Protein AF-A0A968US88-F1 (afdb_monomer_lite)

Secondary structure (DSSP, 8-state):
---------------------------PPPP----BTTEEEE-GGGGGS--SSPPEEEEHHHHHHHHHTTT--GGGTEEEP-GGGSTTTTTSTTTSTT---EEEEET-SS---HHHHHHHHHHHHHHHHHHHHHTT------SHHHHS-SSPPPB--------HHHHHHHHHHTTT-GGGT--EEETTTTEEE--TT----GGGTS-SS-BTTB--HHHHHIIIIIHHHHHHHHH---

Sequence (238 aa):
MGSGVLSAALIACLWIVASGISAQDAQKPAEVSDARPDVLMINTLKTFGDLDKPEVAFLHDRHTDALEKKGKDCSACHLKEDTSKLPGMDTLGDAVKGIDKLSPKFKRLKDTARKEVMDVYHTFCIECHTDMSSNGDKSGPVTCGGCHQKEPAKSSRQAMGLDKSLHFRHIKANDKKCEKCHHEFNEKEKKLVYVKEKEGDCRFCHKKETEENRISMRLASHIACVDCHRQISQKEPG

Structure (mmCIF, N/CA/C/O backbone):
data_AF-A0A968US88-F1
#
_entry.id   AF-A0A968US88-F1
#
loop_
_atom_site.group_PDB
_atom_site.id
_atom_site.type_symbol
_atom_site.label_atom_id
_atom_site.label_alt_id
_atom_site.label_comp_id
_atom_site.label_asym_id
_atom_site.label_entity_id
_atom_site.label_seq_id
_atom_site.pdbx_PDB_ins_code
_atom_site.Cartn_x
_atom_site.Cartn_y
_atom_site.Cartn_z
_atom_site.occupancy
_atom_site.B_iso_or_equiv
_atom_site.auth_seq_id
_atom_site.auth_comp_id
_atom_site.auth_asym_id
_atom_site.auth_atom_id
_atom_site.pdbx_PDB_model_num
ATOM 1 N N . MET A 1 1 ? -89.063 -48.468 -33.562 1.00 37.84 1 MET A N 1
ATOM 2 C CA . MET A 1 1 ? -88.586 -49.711 -34.209 1.00 37.84 1 MET A CA 1
ATOM 3 C C . MET A 1 1 ? -87.237 -49.411 -34.849 1.00 37.84 1 MET A C 1
ATOM 5 O O . MET A 1 1 ? -87.163 -48.405 -35.536 1.00 37.84 1 MET A O 1
ATOM 9 N N . GLY A 1 2 ? -86.224 -50.251 -34.598 1.00 34.28 2 GLY A N 1
ATOM 10 C CA . GLY A 1 2 ? -84.863 -50.196 -35.175 1.00 34.28 2 GLY A CA 1
ATOM 11 C C . GLY A 1 2 ? -83.921 -49.226 -34.448 1.00 34.28 2 GLY A C 1
ATOM 12 O O . GLY A 1 2 ? -84.180 -48.033 -34.481 1.00 34.28 2 GLY A O 1
ATOM 13 N N . SER A 1 3 ? -82.945 -49.653 -33.631 1.00 36.41 3 SER A N 1
ATOM 14 C CA . SER A 1 3 ? -81.682 -50.362 -33.974 1.00 36.41 3 SER A CA 1
ATOM 15 C C . SER A 1 3 ? -80.756 -49.477 -34.824 1.00 36.41 3 SER A C 1
ATOM 17 O O . SER A 1 3 ? -81.214 -48.911 -35.800 1.00 36.41 3 SER A O 1
ATOM 19 N N . GLY A 1 4 ? -79.458 -49.310 -34.580 1.00 33.09 4 GLY A N 1
ATOM 20 C CA . GLY A 1 4 ? -78.520 -49.964 -33.681 1.00 33.09 4 GLY A CA 1
ATOM 21 C C . GLY A 1 4 ? -77.128 -49.326 -33.838 1.00 33.09 4 GLY A C 1
ATOM 22 O O . GLY A 1 4 ? -76.920 -48.418 -34.639 1.00 33.09 4 GLY A O 1
ATOM 23 N N . VAL A 1 5 ? -76.207 -49.809 -33.013 1.00 44.59 5 VAL A N 1
ATOM 24 C CA . VAL A 1 5 ? -74.806 -49.403 -32.828 1.00 44.59 5 VAL A CA 1
ATOM 25 C C . VAL A 1 5 ? -73.940 -49.669 -34.069 1.00 44.59 5 VAL A C 1
ATOM 27 O O . VAL A 1 5 ? -74.112 -50.715 -34.684 1.00 44.59 5 VAL A O 1
ATOM 30 N N . LEU A 1 6 ? -72.941 -48.814 -34.347 1.00 36.28 6 LEU A N 1
ATOM 31 C CA . LEU A 1 6 ? -71.607 -49.241 -34.814 1.00 36.28 6 LEU A CA 1
ATOM 32 C C . LEU A 1 6 ? -70.566 -48.109 -34.724 1.00 36.28 6 LEU A C 1
ATOM 34 O O . LEU A 1 6 ? -70.720 -47.032 -35.291 1.00 36.28 6 LEU A O 1
ATOM 38 N N . SER A 1 7 ? -69.505 -48.399 -33.971 1.00 40.81 7 SER A N 1
ATOM 39 C CA . SER A 1 7 ? -68.297 -47.601 -33.759 1.00 40.81 7 SER A CA 1
ATOM 40 C C . SER A 1 7 ? -67.423 -47.492 -35.011 1.00 40.81 7 SER A C 1
ATOM 42 O O . SER A 1 7 ? -67.233 -48.489 -35.700 1.00 40.81 7 SER A O 1
ATOM 44 N N . ALA A 1 8 ? -66.755 -46.350 -35.195 1.00 40.06 8 ALA A N 1
ATOM 45 C CA . ALA A 1 8 ? -65.396 -46.288 -35.743 1.00 40.06 8 ALA A CA 1
ATOM 46 C C . ALA A 1 8 ? -64.749 -44.938 -35.393 1.00 40.06 8 ALA A C 1
ATOM 48 O O . ALA A 1 8 ? -65.209 -43.877 -35.808 1.00 40.06 8 ALA A O 1
ATOM 49 N N . ALA A 1 9 ? -63.682 -44.992 -34.600 1.00 44.22 9 ALA A N 1
ATOM 50 C CA . ALA A 1 9 ? -62.778 -43.880 -34.344 1.00 44.22 9 ALA A CA 1
ATOM 51 C C . ALA A 1 9 ? -61.814 -43.702 -35.528 1.00 44.22 9 ALA A C 1
ATOM 53 O O . ALA A 1 9 ? -61.352 -44.711 -36.050 1.00 44.22 9 ALA A O 1
ATOM 54 N N . LEU A 1 10 ? -61.461 -42.458 -35.886 1.00 36.62 10 LEU A N 1
ATOM 55 C CA . LEU A 1 10 ? -60.132 -42.081 -36.406 1.00 36.62 10 LEU A CA 1
ATOM 56 C C . LEU A 1 10 ? -59.982 -40.550 -36.548 1.00 36.62 10 LEU A C 1
ATOM 58 O O . LEU A 1 10 ? -60.411 -39.920 -37.506 1.00 36.62 10 LEU A O 1
ATOM 62 N N . ILE A 1 11 ? -59.401 -39.996 -35.485 1.00 46.22 11 ILE A N 1
ATOM 63 C CA . ILE A 1 11 ? -58.468 -38.865 -35.336 1.00 46.22 11 ILE A CA 1
ATOM 64 C C . ILE A 1 11 ? -58.040 -38.133 -36.628 1.00 46.22 11 ILE A C 1
ATOM 66 O O . ILE A 1 11 ? -57.406 -38.731 -37.492 1.00 46.22 11 ILE A O 1
ATOM 70 N N . ALA A 1 12 ? -58.210 -36.801 -36.656 1.00 39.94 12 ALA A N 1
ATOM 71 C CA . ALA A 1 12 ? -57.381 -35.891 -37.458 1.00 39.94 12 ALA A CA 1
ATOM 72 C C . ALA A 1 12 ? -57.267 -34.480 -36.827 1.00 39.94 12 ALA A C 1
ATOM 74 O O . ALA A 1 12 ? -58.169 -33.654 -36.915 1.00 39.94 12 ALA A O 1
ATOM 75 N N . CYS A 1 13 ? -56.119 -34.262 -36.176 1.00 37.41 13 CYS A N 1
ATOM 76 C CA . CYS A 1 13 ? -55.315 -33.035 -36.054 1.00 37.41 13 CYS A CA 1
ATOM 77 C C . CYS A 1 13 ? -55.985 -31.674 -35.755 1.00 37.41 13 CYS A C 1
ATOM 79 O O . CYS A 1 13 ? -56.258 -30.882 -36.653 1.00 37.41 13 CYS A O 1
ATOM 81 N N . LEU A 1 14 ? -56.040 -31.325 -34.462 1.00 37.72 14 LEU A N 1
ATOM 82 C CA . LEU A 1 14 ? -56.063 -29.935 -33.993 1.00 37.72 14 LEU A CA 1
ATOM 83 C C . LEU A 1 14 ? -54.687 -29.276 -34.184 1.00 37.72 14 LEU A C 1
ATOM 85 O O . LEU A 1 14 ? -53.704 -29.714 -33.589 1.00 37.72 14 LEU A O 1
ATOM 89 N N . TRP A 1 15 ? -54.637 -28.178 -34.937 1.00 39.28 15 TRP A N 1
ATOM 90 C CA . TRP A 1 15 ? -53.557 -27.191 -34.871 1.00 39.28 15 TRP A CA 1
ATOM 91 C C . TRP A 1 15 ? -54.056 -25.988 -34.069 1.00 39.28 15 TRP A C 1
ATOM 93 O O . TRP A 1 15 ? -54.702 -25.094 -34.611 1.00 39.28 15 TRP A O 1
ATOM 103 N N . ILE A 1 16 ? -53.784 -25.975 -32.762 1.00 48.50 16 ILE A N 1
ATOM 104 C CA . ILE A 1 16 ? -53.937 -24.774 -31.934 1.00 48.50 16 ILE A CA 1
ATOM 105 C C . ILE A 1 16 ? -52.575 -24.090 -31.887 1.00 48.50 16 ILE A C 1
ATOM 107 O O . ILE A 1 16 ? -51.622 -24.609 -31.307 1.00 48.50 16 ILE A O 1
ATOM 111 N N . VAL A 1 17 ? -52.490 -22.920 -32.513 1.00 48.41 17 VAL A N 1
ATOM 112 C CA . VAL A 1 17 ? -51.336 -22.026 -32.416 1.00 48.41 17 VAL A CA 1
ATOM 113 C C . VAL A 1 17 ? -51.386 -21.370 -31.036 1.00 48.41 17 VAL A C 1
ATOM 115 O O . VAL A 1 17 ? -52.120 -20.410 -30.817 1.00 48.41 17 VAL A O 1
ATOM 118 N N . ALA A 1 18 ? -50.649 -21.928 -30.077 1.00 42.53 18 ALA A N 1
ATOM 119 C CA . ALA A 1 18 ? -50.439 -21.302 -28.780 1.00 42.53 18 ALA A CA 1
ATOM 120 C C . ALA A 1 18 ? -49.336 -20.243 -28.916 1.00 42.53 18 ALA A C 1
ATOM 122 O O . ALA A 1 18 ? -48.146 -20.555 -28.912 1.00 42.53 18 ALA A O 1
ATOM 123 N N . SER A 1 19 ? -49.737 -18.981 -29.060 1.00 45.03 19 SER A N 1
ATOM 124 C CA . SER A 1 19 ? -48.840 -17.835 -28.927 1.00 45.03 19 SER A CA 1
ATOM 125 C C . SER A 1 19 ? -48.339 -17.771 -27.483 1.00 45.03 19 SER A C 1
ATOM 127 O O . SER A 1 19 ? -49.068 -17.362 -26.580 1.00 45.03 19 SER A O 1
ATOM 129 N N . GLY A 1 20 ? -47.104 -18.215 -27.254 1.00 39.00 20 GLY A N 1
ATOM 130 C CA . GLY A 1 20 ? -46.433 -18.088 -25.966 1.00 39.00 20 GLY A CA 1
ATOM 131 C C . GLY A 1 20 ? -46.153 -16.620 -25.656 1.00 39.00 20 GLY A C 1
ATOM 132 O O . GLY A 1 20 ? -45.218 -16.035 -26.198 1.00 39.00 20 GLY A O 1
ATOM 133 N N . ILE A 1 21 ? -46.948 -16.025 -24.768 1.00 48.62 21 ILE A N 1
ATOM 134 C CA . ILE A 1 21 ? -46.531 -14.835 -24.026 1.00 48.62 21 ILE A CA 1
ATOM 135 C C . ILE A 1 21 ? -45.513 -15.339 -23.006 1.00 48.62 21 ILE A C 1
ATOM 137 O O . ILE A 1 21 ? -45.872 -15.799 -21.923 1.00 48.62 21 ILE A O 1
ATOM 141 N N . SER A 1 22 ? -44.236 -15.324 -23.382 1.00 44.62 22 SER A N 1
ATOM 142 C CA . SER A 1 22 ? -43.156 -15.501 -22.420 1.00 44.62 22 SER A CA 1
ATOM 143 C C . SER A 1 22 ? -43.225 -14.337 -21.440 1.00 44.62 22 SER A C 1
ATOM 145 O O . SER A 1 22 ? -42.954 -13.193 -21.808 1.00 44.62 22 SER A O 1
ATOM 147 N N . ALA A 1 23 ? -43.613 -14.631 -20.200 1.00 46.03 23 ALA A N 1
ATOM 148 C CA . ALA A 1 23 ? -43.364 -13.748 -19.078 1.00 46.03 23 ALA A CA 1
ATOM 149 C C . ALA A 1 23 ? -41.858 -13.466 -19.067 1.00 46.03 23 ALA A C 1
ATOM 151 O O . ALA A 1 23 ? -41.047 -14.371 -18.873 1.00 46.03 23 ALA A O 1
ATOM 152 N N . GLN A 1 24 ? -41.479 -12.227 -19.374 1.00 50.09 24 GLN A N 1
ATOM 153 C CA . GLN A 1 24 ? -40.122 -11.772 -19.135 1.00 50.09 24 GLN A CA 1
ATOM 154 C C . GLN A 1 24 ? -39.937 -11.821 -17.624 1.00 50.09 24 GLN A C 1
ATOM 156 O O . GLN A 1 24 ? -40.542 -11.024 -16.906 1.00 50.09 24 GLN A O 1
ATOM 161 N N .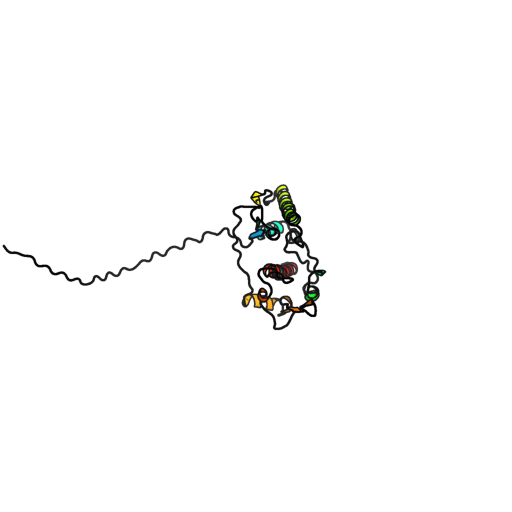 ASP A 1 25 ? -39.148 -12.788 -17.153 1.00 45.28 25 ASP A N 1
ATOM 162 C CA . ASP A 1 25 ? -38.584 -12.766 -15.813 1.00 45.28 25 ASP A CA 1
ATOM 163 C C . ASP A 1 25 ? -37.933 -11.397 -15.631 1.00 45.28 25 ASP A C 1
ATOM 165 O O . ASP A 1 25 ? -36.876 -11.098 -16.193 1.00 45.28 25 ASP A O 1
ATOM 169 N N . ALA A 1 26 ? -38.617 -10.527 -14.891 1.00 46.38 26 ALA A N 1
ATOM 170 C CA . ALA A 1 26 ? -38.047 -9.288 -14.422 1.00 46.38 26 ALA A CA 1
ATOM 171 C C . ALA A 1 26 ? -36.828 -9.687 -13.593 1.00 46.38 26 ALA A C 1
ATOM 173 O O . ALA A 1 26 ? -36.969 -10.228 -12.494 1.00 46.38 26 ALA A O 1
ATOM 174 N N . GLN A 1 27 ? -35.630 -9.478 -14.146 1.00 46.72 27 GLN A N 1
ATOM 175 C CA . GLN A 1 27 ? -34.389 -9.614 -13.402 1.00 46.72 27 GLN A CA 1
ATOM 176 C C . GLN A 1 27 ? -34.540 -8.798 -12.123 1.00 46.72 27 GLN A C 1
ATOM 178 O O . GLN A 1 27 ? -34.603 -7.567 -12.150 1.00 46.72 27 GLN A O 1
ATOM 183 N N . LYS A 1 28 ? -34.651 -9.516 -11.002 1.00 41.22 28 LYS A N 1
ATOM 184 C CA . LYS A 1 28 ? -34.616 -8.954 -9.659 1.00 41.22 28 LYS A CA 1
ATOM 185 C C . LYS A 1 28 ? -33.419 -7.992 -9.615 1.00 41.22 28 LYS A C 1
ATOM 187 O O . LYS A 1 28 ? -32.332 -8.412 -10.026 1.00 41.22 28 LYS A O 1
ATOM 192 N N . PRO A 1 29 ? -33.587 -6.731 -9.175 1.00 45.94 29 PRO A N 1
ATOM 193 C CA . PRO A 1 29 ? -32.463 -5.818 -9.026 1.00 45.94 29 PRO A CA 1
ATOM 194 C C . PRO A 1 29 ? -31.369 -6.528 -8.235 1.00 45.94 29 PRO A C 1
ATOM 196 O O . PRO A 1 29 ? -31.663 -7.120 -7.191 1.00 45.94 29 PRO A O 1
ATOM 199 N N . ALA A 1 30 ? -30.145 -6.537 -8.765 1.00 51.44 30 ALA A N 1
ATOM 200 C CA . ALA A 1 30 ? -29.005 -7.093 -8.055 1.00 51.44 30 ALA A CA 1
ATOM 201 C C . ALA A 1 30 ? -28.972 -6.459 -6.660 1.00 51.44 30 ALA A C 1
ATOM 203 O O . ALA A 1 30 ? -28.978 -5.232 -6.545 1.00 51.44 30 ALA A O 1
ATOM 204 N N . GLU A 1 31 ? -29.005 -7.284 -5.610 1.00 47.03 31 GLU A N 1
ATOM 205 C CA . GLU A 1 31 ? -28.787 -6.798 -4.251 1.00 47.03 31 GLU A CA 1
ATOM 206 C C . GLU A 1 31 ? -27.500 -5.970 -4.252 1.00 47.03 31 GLU A C 1
ATOM 208 O O . GLU A 1 31 ? -26.465 -6.421 -4.753 1.00 47.03 31 GLU A O 1
ATOM 213 N N . VAL A 1 32 ? -27.577 -4.736 -3.750 1.00 49.47 32 VAL A N 1
ATOM 214 C CA . VAL A 1 32 ? -26.403 -3.877 -3.591 1.00 49.47 32 VAL A CA 1
ATOM 215 C C . VAL A 1 32 ? -25.464 -4.616 -2.648 1.00 49.47 32 VAL A C 1
ATOM 217 O O . VAL A 1 32 ? -25.740 -4.738 -1.459 1.00 49.47 32 VAL A O 1
ATOM 220 N N . SER A 1 33 ? -24.395 -5.201 -3.186 1.00 62.31 33 SER A N 1
ATOM 221 C CA . SER A 1 33 ? -23.482 -5.976 -2.357 1.00 62.31 33 SER A CA 1
ATOM 222 C C . SER A 1 33 ? -22.709 -5.017 -1.454 1.00 62.31 33 SER A C 1
ATOM 224 O O . SER A 1 33 ? -22.023 -4.133 -1.967 1.00 62.31 33 SER A O 1
ATOM 226 N N . ASP A 1 34 ? -22.712 -5.254 -0.144 1.00 80.56 34 ASP A N 1
ATOM 227 C CA . ASP A 1 34 ? -21.847 -4.563 0.832 1.00 80.56 34 ASP A CA 1
ATOM 228 C C . ASP A 1 34 ? -20.341 -4.876 0.649 1.00 80.56 34 ASP A C 1
ATOM 230 O O . ASP A 1 34 ? -19.511 -4.585 1.515 1.00 80.56 34 ASP A O 1
ATOM 234 N N . ALA A 1 35 ? -19.957 -5.519 -0.459 1.00 90.75 35 ALA A N 1
ATOM 235 C CA . ALA A 1 35 ? -18.590 -5.919 -0.738 1.00 90.75 35 ALA A CA 1
ATOM 236 C C . ALA A 1 35 ? -17.748 -4.738 -1.245 1.00 90.75 35 ALA A C 1
ATOM 238 O O . ALA A 1 35 ? -18.146 -4.015 -2.160 1.00 90.75 35 ALA A O 1
ATOM 239 N N . ARG A 1 36 ? -16.540 -4.575 -0.693 1.00 93.75 36 ARG A N 1
ATOM 240 C CA . ARG A 1 36 ? -15.672 -3.416 -0.961 1.00 93.75 36 ARG A CA 1
ATOM 241 C C . ARG A 1 36 ? -14.317 -3.818 -1.561 1.00 93.75 36 ARG A C 1
ATOM 243 O O . ARG A 1 36 ? -13.780 -4.871 -1.201 1.00 93.75 36 ARG A O 1
ATOM 250 N N . PRO A 1 37 ? -13.716 -3.005 -2.447 1.00 94.50 37 PRO A N 1
ATOM 251 C CA . PRO A 1 37 ? -12.411 -3.321 -3.027 1.00 94.50 37 PRO A CA 1
ATOM 252 C C . PRO A 1 37 ? -11.247 -3.064 -2.056 1.00 94.50 37 PRO A C 1
ATOM 254 O O . PRO A 1 37 ? -10.173 -3.640 -2.232 1.00 94.50 37 PRO A O 1
ATOM 257 N N . ASP A 1 38 ? -11.469 -2.253 -1.018 1.00 95.94 38 ASP A N 1
ATOM 258 C CA . ASP A 1 38 ? -10.466 -1.791 -0.052 1.00 95.94 38 ASP A CA 1
ATOM 259 C C . ASP A 1 38 ? -10.289 -2.706 1.167 1.00 95.94 38 ASP A C 1
ATOM 261 O O . ASP A 1 38 ? -9.561 -2.362 2.100 1.00 95.94 38 ASP A O 1
ATOM 265 N N . VAL A 1 39 ? -10.947 -3.871 1.180 1.00 96.94 39 VAL A N 1
ATOM 266 C CA . VAL A 1 39 ? -10.799 -4.848 2.263 1.00 96.94 39 VAL A CA 1
ATOM 267 C C . VAL A 1 39 ? -9.423 -5.510 2.187 1.00 96.94 39 VAL A C 1
ATOM 269 O O . VAL A 1 39 ? -9.129 -6.295 1.282 1.00 96.94 39 VAL A O 1
ATOM 272 N N . LEU A 1 40 ? -8.595 -5.245 3.193 1.00 95.88 40 LEU A N 1
ATOM 273 C CA . LEU A 1 40 ? -7.338 -5.929 3.454 1.00 95.88 40 LEU A CA 1
ATOM 274 C C . LEU A 1 40 ? -7.512 -6.876 4.639 1.00 95.88 40 LEU A C 1
ATOM 276 O O . LEU A 1 40 ? -7.692 -6.440 5.772 1.00 95.88 40 LEU A O 1
ATOM 280 N N . MET A 1 41 ? -7.401 -8.178 4.392 1.00 96.00 41 MET A N 1
ATOM 281 C CA . MET A 1 41 ? -7.322 -9.152 5.478 1.00 96.00 41 MET A CA 1
ATOM 282 C C . MET A 1 41 ? -5.919 -9.122 6.086 1.00 96.00 41 MET A C 1
ATOM 284 O O . MET A 1 41 ? -4.938 -9.496 5.436 1.00 96.00 41 MET A O 1
ATOM 288 N N . ILE A 1 42 ? -5.809 -8.641 7.323 1.00 96.19 42 ILE A N 1
ATOM 289 C CA . ILE A 1 42 ? -4.566 -8.644 8.090 1.00 96.19 42 ILE A CA 1
ATOM 290 C C . ILE A 1 42 ? -4.391 -10.036 8.685 1.00 96.19 42 ILE A C 1
ATOM 292 O O . ILE A 1 42 ? -4.999 -10.396 9.694 1.00 96.19 42 ILE A O 1
ATOM 296 N N . ASN A 1 43 ? -3.526 -10.813 8.043 1.00 94.00 43 ASN A N 1
ATOM 297 C CA . ASN A 1 43 ? -3.216 -12.185 8.423 1.00 94.00 43 ASN A CA 1
ATOM 298 C C . ASN A 1 43 ? -1.711 -12.470 8.461 1.00 94.00 43 ASN A C 1
ATOM 300 O O . ASN A 1 43 ? -1.299 -13.626 8.445 1.00 94.00 43 ASN A O 1
ATOM 304 N N . THR A 1 44 ? -0.896 -11.414 8.568 1.00 92.44 44 THR A N 1
ATOM 305 C CA . THR A 1 44 ? 0.572 -11.480 8.609 1.00 92.44 44 THR A CA 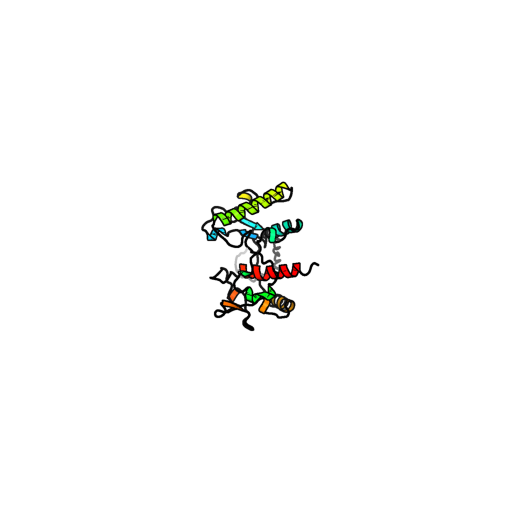1
ATOM 306 C C . THR A 1 44 ? 1.077 -12.529 9.596 1.00 92.44 44 THR A C 1
ATOM 308 O O . THR A 1 44 ? 2.022 -13.242 9.297 1.00 92.44 44 THR A O 1
ATOM 311 N N . LEU A 1 45 ? 0.428 -12.672 10.758 1.00 94.81 45 LEU A N 1
ATOM 312 C CA . LEU A 1 45 ? 0.898 -13.588 11.795 1.00 94.81 45 LEU A CA 1
ATOM 313 C C . LEU A 1 45 ? 0.802 -15.076 11.418 1.00 94.81 45 LEU A C 1
ATOM 315 O O . LEU A 1 45 ? 1.452 -15.885 12.076 1.00 94.81 45 LEU A O 1
ATOM 319 N N . LYS A 1 46 ? 0.086 -15.435 10.338 1.00 94.69 46 LYS A N 1
ATOM 320 C CA . LYS A 1 46 ? 0.050 -16.808 9.806 1.00 94.69 46 LYS A CA 1
ATOM 321 C C . LYS A 1 46 ? 1.428 -17.324 9.401 1.00 94.69 46 LYS A C 1
ATOM 323 O O . LYS A 1 46 ? 1.660 -18.526 9.436 1.00 94.69 46 LYS A O 1
ATOM 328 N N . THR A 1 47 ? 2.363 -16.434 9.062 1.00 90.62 47 THR A N 1
ATOM 329 C CA . THR A 1 47 ? 3.749 -16.826 8.762 1.00 90.62 47 THR A CA 1
ATOM 330 C C . THR A 1 47 ? 4.484 -17.379 9.985 1.00 90.62 47 THR A C 1
ATOM 332 O O . THR A 1 47 ? 5.504 -18.038 9.827 1.00 90.62 47 THR A O 1
ATOM 335 N N . PHE A 1 48 ? 3.982 -17.122 11.199 1.00 92.69 48 PHE A N 1
ATOM 336 C CA . PHE A 1 48 ? 4.531 -17.623 12.461 1.00 92.69 48 PHE A CA 1
ATOM 337 C C . PHE A 1 48 ? 3.693 -18.764 13.064 1.00 92.69 48 PHE A C 1
ATOM 339 O O . PHE A 1 48 ? 3.813 -19.024 14.260 1.00 92.69 48 PHE A O 1
ATOM 346 N N . GLY A 1 49 ? 2.796 -19.382 12.289 1.00 94.00 49 GLY A N 1
ATOM 347 C CA . GLY A 1 49 ? 1.873 -20.427 12.748 1.00 94.00 49 GLY A CA 1
ATOM 348 C C . GLY A 1 49 ? 0.433 -19.943 12.932 1.00 94.00 49 GLY A C 1
ATOM 349 O O . GLY A 1 49 ? 0.100 -18.797 12.619 1.00 94.00 49 GLY A O 1
ATOM 350 N N . ASP A 1 50 ? -0.419 -20.826 13.452 1.00 95.88 50 ASP A N 1
ATOM 351 C CA . ASP A 1 50 ? -1.872 -20.631 13.527 1.00 95.88 50 ASP A CA 1
ATOM 352 C C . ASP A 1 50 ? -2.294 -19.383 14.317 1.00 95.88 50 ASP A C 1
ATOM 354 O O . ASP A 1 50 ? -1.552 -18.858 15.150 1.00 95.88 50 ASP A O 1
ATOM 358 N N . LEU A 1 51 ? -3.488 -18.864 14.020 1.00 95.75 51 LEU A N 1
ATOM 359 C CA . LEU A 1 51 ? -4.042 -17.671 14.665 1.00 95.75 51 LEU A CA 1
ATOM 360 C C . LEU A 1 51 ? -5.030 -18.050 15.775 1.00 95.75 51 LEU A C 1
ATOM 362 O O . LEU A 1 51 ? -5.954 -18.822 15.539 1.00 95.75 51 LEU A O 1
ATOM 366 N N . ASP A 1 52 ? -4.912 -17.407 16.939 1.00 94.38 52 ASP A N 1
ATOM 367 C CA . ASP A 1 52 ? -5.830 -17.601 18.079 1.00 94.38 52 ASP A CA 1
ATOM 368 C C . ASP A 1 52 ? -7.170 -16.853 17.923 1.00 94.38 52 ASP A C 1
ATOM 370 O O . ASP A 1 52 ? -8.125 -17.060 18.677 1.00 94.38 52 ASP A O 1
ATOM 374 N N . LYS A 1 53 ? -7.235 -15.918 16.970 1.00 95.19 53 LYS A N 1
ATOM 375 C CA . LYS A 1 53 ? -8.392 -15.064 16.676 1.00 95.19 53 LYS A CA 1
ATOM 376 C C . LYS A 1 53 ? -8.638 -15.010 15.164 1.00 95.19 53 LYS A C 1
ATOM 378 O O . LYS A 1 53 ? -7.691 -15.197 14.397 1.00 95.19 53 LYS A O 1
ATOM 383 N N . PRO A 1 54 ? -9.873 -14.692 14.726 1.00 96.62 54 PRO A N 1
ATOM 384 C CA . PRO A 1 54 ? -10.152 -14.373 13.329 1.00 96.62 54 PRO A CA 1
ATOM 385 C C . PRO A 1 54 ? -9.210 -13.303 12.766 1.00 96.62 54 PRO A C 1
ATOM 387 O O . PRO A 1 54 ? -8.726 -12.438 13.498 1.00 96.62 54 PRO A O 1
ATOM 390 N N . GLU A 1 55 ? -8.973 -13.345 11.458 1.00 96.50 55 GLU A N 1
ATOM 391 C CA . GLU A 1 55 ? -8.232 -12.297 10.755 1.00 96.50 55 GLU A CA 1
ATOM 392 C C . GLU A 1 55 ? -8.945 -10.944 10.886 1.00 96.50 55 GLU A C 1
ATOM 394 O O . GLU A 1 55 ? -10.175 -10.876 10.908 1.00 96.50 55 GLU A O 1
ATOM 399 N N . VAL A 1 56 ? -8.178 -9.856 10.942 1.00 97.56 56 VAL A N 1
ATOM 400 C CA . VAL A 1 56 ? -8.753 -8.508 11.018 1.00 97.56 56 VAL A CA 1
ATOM 401 C C . VAL A 1 56 ? -8.989 -7.990 9.605 1.00 97.56 56 VAL A C 1
ATOM 403 O O . VAL A 1 56 ? -8.045 -7.859 8.827 1.00 97.56 56 VAL A O 1
ATOM 406 N N . ALA A 1 57 ? -10.237 -7.668 9.275 1.00 96.94 57 ALA A N 1
ATOM 407 C CA . ALA A 1 57 ? -10.563 -6.959 8.044 1.00 96.94 57 ALA A CA 1
ATOM 408 C C . ALA A 1 57 ? -10.318 -5.458 8.218 1.00 96.94 57 ALA A C 1
ATOM 410 O O . ALA A 1 57 ? -10.958 -4.794 9.032 1.00 96.94 57 ALA A O 1
ATOM 411 N N . PHE A 1 58 ? -9.395 -4.920 7.433 1.00 97.69 58 PHE A N 1
ATOM 412 C CA . PHE A 1 58 ? -9.028 -3.513 7.434 1.00 97.69 58 PHE A CA 1
ATOM 413 C C . PHE A 1 58 ? -9.530 -2.837 6.158 1.00 97.69 58 PHE A C 1
ATOM 415 O O . PHE A 1 58 ? -9.192 -3.265 5.060 1.00 97.69 58 PHE A O 1
ATOM 422 N N . LEU A 1 59 ? -10.339 -1.788 6.301 1.00 97.38 59 LEU A N 1
ATOM 423 C CA . LEU A 1 59 ? -10.905 -1.026 5.182 1.00 97.38 59 LEU A CA 1
ATOM 424 C C . LEU A 1 59 ? -9.964 0.125 4.818 1.00 97.38 59 LEU A C 1
ATOM 426 O O . LEU A 1 59 ? -10.014 1.172 5.462 1.00 97.38 59 LEU A O 1
ATOM 430 N N . HIS A 1 60 ? -9.060 -0.087 3.863 1.00 97.62 60 HIS A N 1
ATOM 431 C CA . HIS A 1 60 ? -7.955 0.841 3.612 1.00 97.62 60 HIS A CA 1
ATOM 432 C C . HIS A 1 60 ? -8.424 2.232 3.165 1.00 97.62 60 HIS A C 1
ATOM 434 O O . HIS A 1 60 ? -7.998 3.223 3.758 1.00 97.62 60 HIS A O 1
ATOM 440 N N . ASP A 1 61 ? -9.361 2.306 2.218 1.00 97.00 61 ASP A N 1
ATOM 441 C CA . ASP A 1 61 ? -9.863 3.576 1.679 1.00 97.00 61 ASP A CA 1
ATOM 442 C C . ASP A 1 61 ? -10.618 4.358 2.758 1.00 97.00 61 ASP A C 1
ATOM 444 O O . ASP A 1 61 ? -10.435 5.560 2.924 1.00 97.00 61 ASP A O 1
ATOM 448 N N . ARG A 1 62 ? -11.383 3.658 3.609 1.00 96.31 62 ARG A N 1
ATOM 449 C CA . ARG A 1 62 ? -12.052 4.299 4.754 1.00 96.31 62 ARG A CA 1
ATOM 450 C C . ARG A 1 62 ? -11.059 4.976 5.707 1.00 96.31 62 ARG A C 1
ATOM 452 O O . ARG A 1 62 ? -11.397 6.009 6.286 1.00 96.31 62 ARG A O 1
ATOM 459 N N . HIS A 1 63 ? -9.880 4.389 5.915 1.00 98.06 63 HIS A N 1
ATOM 460 C CA . HIS A 1 63 ? -8.858 4.994 6.770 1.00 98.06 63 HIS A CA 1
ATOM 461 C C . HIS A 1 63 ? -8.193 6.182 6.077 1.00 98.06 63 HIS A C 1
ATOM 463 O O . HIS A 1 63 ? -8.049 7.229 6.706 1.00 98.06 63 HIS A O 1
ATOM 469 N N . THR A 1 64 ? -7.834 6.065 4.795 1.00 97.06 64 THR A N 1
ATOM 470 C CA . THR A 1 64 ? -7.230 7.183 4.056 1.00 97.06 64 THR A CA 1
ATOM 471 C C . THR A 1 64 ? -8.184 8.371 3.950 1.00 97.06 64 THR A C 1
ATOM 473 O O . THR A 1 64 ? -7.773 9.478 4.277 1.00 97.06 64 THR A O 1
ATOM 476 N N . ASP A 1 65 ? -9.471 8.149 3.664 1.00 96.12 65 ASP A N 1
ATOM 477 C CA . ASP A 1 65 ? -10.492 9.208 3.600 1.00 96.12 65 ASP A CA 1
ATOM 478 C C . ASP A 1 65 ? -10.669 9.945 4.938 1.00 96.12 65 ASP A C 1
ATOM 480 O O . ASP A 1 65 ? -11.001 11.133 4.984 1.00 96.12 65 ASP A O 1
ATOM 484 N N . ALA A 1 66 ? -10.520 9.229 6.058 1.00 96.25 66 ALA A N 1
ATOM 485 C CA . ALA A 1 66 ? -10.628 9.808 7.394 1.00 96.25 66 ALA A CA 1
ATOM 486 C C . ALA A 1 66 ? -9.381 10.624 7.767 1.00 96.25 66 ALA A C 1
ATOM 488 O O . ALA A 1 66 ? -9.497 11.663 8.418 1.00 96.25 66 ALA A O 1
ATOM 489 N N . LEU A 1 67 ? -8.198 10.156 7.358 1.00 96.19 67 LEU A N 1
ATOM 490 C CA . LEU A 1 67 ? -6.915 10.796 7.644 1.00 96.19 67 LEU A CA 1
ATOM 491 C C . LEU A 1 67 ? -6.659 12.017 6.752 1.00 96.19 67 LEU A C 1
ATOM 493 O O . LEU A 1 67 ? -6.186 13.035 7.260 1.00 96.19 67 LEU A O 1
ATOM 497 N N . GLU A 1 68 ? -7.043 11.963 5.476 1.00 94.19 68 GLU A N 1
ATOM 498 C CA . GLU A 1 68 ? -6.899 13.075 4.529 1.00 94.19 68 GLU A CA 1
ATOM 499 C C . GLU A 1 68 ? -7.647 14.324 5.017 1.00 94.19 68 GLU A C 1
ATOM 501 O O . GLU A 1 68 ? -7.090 15.419 5.052 1.00 94.19 68 GLU A O 1
ATOM 506 N N . LYS A 1 69 ? -8.869 14.153 5.541 1.00 92.81 69 LYS A N 1
ATOM 507 C CA . LYS A 1 69 ? -9.671 15.237 6.150 1.00 92.81 69 LYS A CA 1
ATOM 508 C C . LYS A 1 69 ? -9.012 15.888 7.368 1.00 92.81 69 LYS A C 1
ATOM 510 O O . LYS A 1 69 ? -9.438 16.955 7.799 1.00 92.81 69 LYS A O 1
ATOM 515 N N . LYS A 1 70 ? -7.996 15.240 7.940 1.00 93.06 70 LYS A N 1
ATOM 516 C CA . LYS A 1 70 ? -7.189 15.735 9.061 1.00 93.06 70 LYS A CA 1
ATOM 517 C C . LYS A 1 70 ? -5.793 16.188 8.626 1.00 93.06 70 LYS A C 1
ATOM 519 O O . LYS A 1 70 ? -4.937 16.382 9.484 1.00 93.06 70 LYS A O 1
ATOM 524 N N . GLY A 1 71 ? -5.548 16.321 7.320 1.00 93.81 71 GLY A N 1
ATOM 525 C CA . GLY A 1 71 ? -4.248 16.706 6.770 1.00 93.81 71 GLY A CA 1
ATOM 526 C C . GLY A 1 71 ? -3.144 15.675 7.019 1.00 93.81 71 GLY A C 1
ATOM 527 O O . GLY A 1 71 ? -1.968 16.026 6.995 1.00 93.81 71 GLY A O 1
ATOM 528 N N . LYS A 1 72 ? -3.504 14.417 7.306 1.00 94.06 72 LYS A N 1
ATOM 529 C CA . LYS A 1 72 ? -2.554 13.311 7.475 1.00 94.06 72 LYS A CA 1
ATOM 530 C C . LYS A 1 72 ? -2.417 12.547 6.162 1.00 94.06 72 LYS A C 1
ATOM 532 O O . LYS A 1 72 ? -3.394 12.358 5.444 1.00 94.06 72 LYS A O 1
ATOM 537 N N . ASP A 1 73 ? -1.209 12.073 5.883 1.00 92.06 73 ASP A N 1
ATOM 538 C CA . ASP A 1 73 ? -0.874 11.361 4.652 1.00 92.06 73 ASP A CA 1
ATOM 539 C C . ASP A 1 73 ? -0.509 9.886 4.914 1.00 92.06 73 ASP A C 1
ATOM 541 O O . ASP A 1 73 ? -0.702 9.339 6.004 1.00 92.06 73 ASP A O 1
ATOM 545 N N . CYS A 1 74 ? 0.064 9.230 3.902 1.00 93.38 74 CYS A N 1
ATOM 546 C CA . CYS A 1 74 ? 0.508 7.838 3.970 1.00 93.38 74 CYS A CA 1
ATOM 547 C C . CYS A 1 74 ? 1.501 7.576 5.123 1.00 93.38 74 CYS A C 1
ATOM 549 O O . CYS A 1 74 ? 1.527 6.472 5.677 1.00 93.38 74 CYS A O 1
ATOM 551 N N . SER A 1 75 ? 2.309 8.576 5.504 1.00 92.25 75 SER A N 1
ATOM 552 C CA . SER A 1 75 ? 3.328 8.453 6.556 1.00 92.25 75 SER A CA 1
ATOM 553 C C . SER A 1 75 ? 2.726 8.279 7.955 1.00 92.25 75 SER A C 1
ATOM 555 O O . SER A 1 75 ? 3.380 7.768 8.872 1.00 92.25 75 SER A O 1
ATOM 557 N N . ALA A 1 76 ? 1.432 8.585 8.110 1.00 95.50 76 ALA A N 1
ATOM 558 C CA . ALA A 1 76 ? 0.684 8.297 9.325 1.00 95.50 76 ALA A CA 1
ATOM 559 C C . ALA A 1 76 ? 0.666 6.799 9.664 1.00 95.50 76 ALA A C 1
ATOM 561 O O . ALA A 1 76 ? 0.570 6.462 10.843 1.00 95.50 76 ALA A O 1
ATOM 562 N N . CYS A 1 77 ? 0.817 5.905 8.679 1.00 96.75 77 CYS A N 1
ATOM 563 C CA . CYS A 1 77 ? 0.809 4.450 8.876 1.00 96.75 77 CYS A CA 1
ATOM 564 C C . CYS A 1 77 ? 2.027 3.735 8.275 1.00 96.75 77 CYS A C 1
ATOM 566 O O . CYS A 1 77 ? 2.417 2.684 8.784 1.00 96.75 77 CYS A O 1
ATOM 568 N N . HIS A 1 78 ? 2.648 4.291 7.238 1.00 94.38 78 HIS A N 1
ATOM 569 C CA . HIS A 1 78 ? 3.746 3.663 6.508 1.00 94.38 78 HIS A CA 1
ATOM 570 C C . HIS A 1 78 ? 5.074 4.352 6.809 1.00 94.38 78 HIS A C 1
ATOM 572 O O . HIS A 1 78 ? 5.205 5.565 6.663 1.00 94.38 78 HIS A O 1
ATOM 578 N N . LEU A 1 79 ? 6.071 3.580 7.246 1.00 89.75 79 LEU A N 1
ATOM 579 C CA . LEU A 1 79 ? 7.387 4.131 7.569 1.00 89.75 79 LEU A CA 1
ATOM 580 C C . LEU A 1 79 ? 8.188 4.402 6.298 1.00 89.75 79 LEU A C 1
ATOM 582 O O . LEU A 1 79 ? 8.130 3.617 5.350 1.00 89.75 79 LEU A O 1
ATOM 586 N N . LYS A 1 80 ? 8.987 5.471 6.321 1.00 86.31 80 LYS A N 1
ATOM 587 C CA . LYS A 1 80 ? 9.990 5.731 5.288 1.00 86.31 80 LYS A CA 1
ATOM 588 C C . LYS A 1 80 ? 11.029 4.613 5.281 1.00 86.31 80 LYS A C 1
ATOM 590 O O . LYS A 1 80 ? 11.562 4.241 6.325 1.00 86.31 80 LYS A O 1
ATOM 595 N N . GLU A 1 81 ? 11.288 4.075 4.104 1.00 73.75 81 GLU A N 1
ATOM 596 C CA . GLU A 1 81 ? 12.286 3.054 3.846 1.00 73.75 81 GLU A CA 1
ATOM 597 C C . GLU A 1 81 ? 13.597 3.719 3.425 1.00 73.75 81 GLU A C 1
ATOM 599 O O . GLU A 1 81 ? 13.619 4.645 2.614 1.00 73.75 81 GLU A O 1
ATOM 604 N N . ASP A 1 82 ? 14.700 3.232 3.985 1.00 67.25 82 ASP A N 1
ATOM 605 C CA . ASP A 1 82 ? 16.038 3.656 3.597 1.00 67.25 82 ASP A CA 1
ATOM 606 C C . ASP A 1 82 ? 16.384 3.045 2.231 1.00 67.25 82 ASP A C 1
ATOM 608 O O . ASP A 1 82 ? 16.770 1.877 2.120 1.00 67.25 82 ASP A O 1
ATOM 612 N N . THR A 1 83 ? 16.199 3.836 1.174 1.00 59.06 83 THR A N 1
ATOM 613 C CA . THR A 1 83 ? 16.357 3.397 -0.218 1.00 59.06 83 THR A CA 1
ATOM 614 C C . THR A 1 83 ? 17.785 2.990 -0.567 1.00 59.06 83 THR A C 1
ATOM 616 O O . THR A 1 83 ? 17.974 2.206 -1.494 1.00 59.06 83 THR A O 1
ATOM 619 N N . SER A 1 84 ? 18.778 3.431 0.215 1.00 54.41 84 SER A N 1
ATOM 620 C CA . SER A 1 84 ? 20.188 3.066 0.036 1.00 54.41 84 SER A CA 1
ATOM 621 C C . SER A 1 84 ? 20.482 1.581 0.299 1.00 54.41 84 SER A C 1
ATOM 623 O O . SER A 1 84 ? 21.532 1.082 -0.097 1.00 54.41 84 SER A O 1
ATOM 625 N N . LYS A 1 85 ? 19.555 0.858 0.944 1.00 52.34 85 LYS A N 1
ATOM 626 C CA . LYS A 1 85 ? 19.731 -0.545 1.363 1.00 52.34 85 LYS A CA 1
ATOM 627 C C . LYS A 1 85 ? 18.981 -1.560 0.498 1.00 52.34 85 LYS A C 1
ATOM 629 O O . LYS A 1 85 ? 19.009 -2.751 0.803 1.00 52.34 85 LYS A O 1
ATOM 634 N N . LEU A 1 86 ? 18.298 -1.115 -0.557 1.00 53.41 86 LEU A N 1
ATOM 635 C CA . LEU A 1 86 ? 17.529 -1.988 -1.445 1.00 53.41 86 LEU A CA 1
ATOM 636 C C . LEU A 1 86 ? 18.369 -2.453 -2.649 1.00 53.41 86 LEU A C 1
ATOM 638 O O . LEU A 1 86 ? 18.979 -1.615 -3.318 1.00 53.41 86 LEU A O 1
ATOM 642 N N . PRO A 1 87 ? 18.373 -3.760 -2.979 1.00 43.78 87 PRO A N 1
ATOM 643 C CA . PRO A 1 87 ? 19.091 -4.276 -4.144 1.00 43.78 87 PRO A CA 1
ATOM 644 C C . PRO A 1 87 ? 18.592 -3.637 -5.450 1.00 43.78 87 PRO A C 1
ATOM 646 O O . PRO A 1 87 ? 17.389 -3.619 -5.705 1.00 43.78 87 PRO A O 1
ATOM 649 N N . GLY A 1 88 ? 19.506 -3.132 -6.285 1.00 48.09 88 GLY A N 1
ATOM 650 C CA . GLY A 1 88 ? 19.191 -2.517 -7.582 1.00 48.09 88 GLY A CA 1
ATOM 651 C C . GLY A 1 88 ? 18.741 -1.052 -7.525 1.00 48.09 88 GLY A C 1
ATOM 652 O O . GLY A 1 88 ? 18.461 -0.472 -8.573 1.00 48.09 88 GLY A O 1
ATOM 653 N N . MET A 1 89 ? 18.687 -0.419 -6.347 1.00 50.06 89 MET A N 1
ATOM 654 C CA . MET A 1 89 ? 18.297 0.995 -6.238 1.00 50.06 89 MET A CA 1
ATOM 655 C C . MET A 1 89 ? 19.369 1.961 -6.771 1.00 50.06 89 MET A C 1
ATOM 657 O O . MET A 1 89 ? 19.046 3.047 -7.243 1.00 50.06 89 MET A O 1
ATOM 661 N N . ASP A 1 90 ? 20.633 1.541 -6.759 1.00 45.31 90 ASP A N 1
ATOM 662 C CA . ASP A 1 90 ? 21.772 2.218 -7.387 1.00 45.31 90 ASP A CA 1
ATOM 663 C C . ASP A 1 90 ? 21.606 2.360 -8.910 1.00 45.31 90 ASP A C 1
ATOM 665 O O . ASP A 1 90 ? 22.005 3.369 -9.486 1.00 45.31 90 ASP A O 1
ATOM 669 N N . THR A 1 91 ? 20.950 1.395 -9.562 1.00 48.84 91 THR A N 1
ATOM 670 C CA . THR A 1 91 ? 20.638 1.449 -11.006 1.00 48.84 91 THR A CA 1
ATOM 671 C C . THR A 1 91 ? 19.374 2.226 -11.348 1.00 48.84 91 THR A C 1
ATOM 673 O O . THR A 1 91 ? 19.256 2.760 -12.447 1.00 48.84 91 THR A O 1
ATOM 676 N N . LEU A 1 92 ? 18.451 2.342 -10.391 1.00 47.72 92 LEU A N 1
ATOM 677 C CA . LEU A 1 92 ? 17.275 3.205 -10.487 1.00 47.72 92 LEU A CA 1
ATOM 678 C C . LEU A 1 92 ? 17.610 4.659 -10.093 1.00 47.72 92 LEU A C 1
ATOM 680 O O . LEU A 1 92 ? 16.738 5.527 -10.137 1.00 47.72 92 LEU A O 1
ATOM 684 N N . GLY A 1 93 ? 18.869 4.908 -9.703 1.00 48.47 93 GLY A N 1
ATOM 685 C CA . GLY A 1 93 ? 19.344 6.002 -8.856 1.00 48.47 93 GLY A CA 1
ATOM 686 C C . GLY A 1 93 ? 18.981 7.420 -9.286 1.00 48.47 93 GLY A C 1
ATOM 687 O O . GLY A 1 93 ? 18.794 8.260 -8.412 1.00 48.47 93 GLY A O 1
ATOM 688 N N . ASP A 1 94 ? 18.793 7.685 -10.581 1.00 48.84 94 ASP A N 1
ATOM 689 C CA . ASP A 1 94 ? 18.329 8.995 -11.065 1.00 48.84 94 ASP A CA 1
ATOM 690 C C . ASP A 1 94 ? 16.798 9.094 -11.161 1.00 48.84 94 ASP A C 1
ATOM 692 O O . ASP A 1 94 ? 16.230 10.160 -10.930 1.00 48.84 94 ASP A O 1
ATOM 696 N N . ALA A 1 95 ? 16.108 7.984 -11.440 1.00 43.22 95 ALA A N 1
ATOM 697 C CA . ALA A 1 95 ? 14.646 7.928 -11.467 1.00 43.22 95 ALA A CA 1
ATOM 698 C C . ALA A 1 95 ? 14.030 7.962 -10.060 1.00 43.22 95 ALA A C 1
ATOM 700 O O . ALA A 1 95 ? 12.872 8.359 -9.928 1.00 43.22 95 ALA A O 1
ATOM 701 N N . VAL A 1 96 ? 14.796 7.579 -9.024 1.00 43.09 96 VAL A N 1
ATOM 702 C CA . VAL A 1 96 ? 14.323 7.556 -7.628 1.00 43.09 96 VAL A CA 1
ATOM 703 C C . VAL A 1 96 ? 14.985 8.531 -6.660 1.00 43.09 96 VAL A C 1
ATOM 705 O O . VAL A 1 96 ? 14.697 8.522 -5.459 1.00 43.09 96 VAL A O 1
ATOM 708 N N . LYS A 1 97 ? 15.848 9.411 -7.167 1.00 43.88 97 LYS A N 1
ATOM 709 C CA . LYS A 1 97 ? 16.517 10.435 -6.362 1.00 43.88 97 LYS A CA 1
ATOM 710 C C . LYS A 1 97 ? 15.493 11.403 -5.756 1.00 43.88 97 LYS A C 1
ATOM 712 O O . LYS A 1 97 ? 14.726 12.032 -6.480 1.00 43.88 97 LYS A O 1
ATOM 717 N N . GLY A 1 98 ? 15.502 11.541 -4.428 1.00 49.25 98 GLY A N 1
ATOM 718 C CA . GLY A 1 98 ? 14.608 12.449 -3.692 1.00 49.25 98 GLY A CA 1
ATOM 719 C C . GLY A 1 98 ? 13.235 11.873 -3.323 1.00 49.25 98 GLY A C 1
ATOM 720 O O . GLY A 1 98 ? 12.356 12.636 -2.936 1.00 49.25 98 GLY A O 1
ATOM 721 N N . ILE A 1 99 ? 13.030 10.555 -3.436 1.00 54.84 99 ILE A N 1
ATOM 722 C CA . ILE A 1 99 ? 11.759 9.907 -3.084 1.00 54.84 99 ILE A CA 1
ATOM 723 C C . ILE A 1 99 ? 11.812 9.329 -1.669 1.00 54.84 99 ILE A C 1
ATOM 725 O O . ILE A 1 99 ? 12.618 8.445 -1.374 1.00 54.84 99 ILE A O 1
ATOM 729 N N . ASP A 1 100 ? 10.859 9.739 -0.832 1.00 66.00 100 ASP A N 1
ATOM 730 C CA . ASP A 1 100 ? 10.506 9.032 0.398 1.00 66.00 100 ASP A CA 1
ATOM 731 C C . ASP A 1 100 ? 9.760 7.734 0.042 1.00 66.00 100 ASP A C 1
ATOM 733 O O . ASP A 1 100 ? 8.528 7.704 -0.079 1.00 66.00 100 ASP A O 1
ATOM 737 N N . LYS A 1 101 ? 10.508 6.649 -0.187 1.00 75.75 101 LYS A N 1
ATOM 738 C CA . LYS A 1 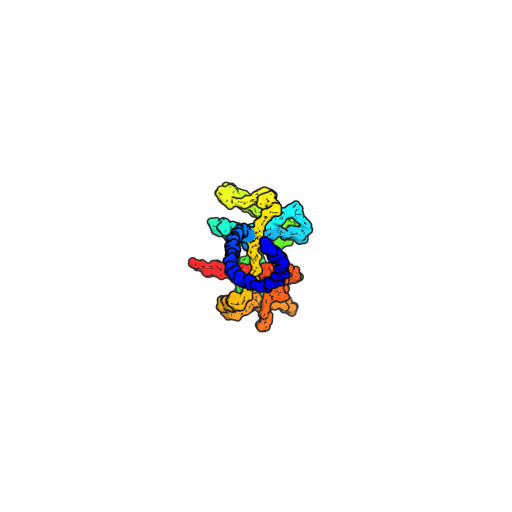101 ? 9.911 5.326 -0.393 1.00 75.75 101 LYS A CA 1
ATOM 739 C C . LYS A 1 101 ? 9.224 4.903 0.898 1.00 75.75 101 LYS A C 1
ATOM 741 O O . LYS A 1 101 ? 9.827 4.972 1.964 1.00 75.75 101 LYS A O 1
ATOM 746 N N . LEU A 1 102 ? 7.966 4.485 0.822 1.00 86.38 102 LEU A N 1
ATOM 747 C CA . LEU A 1 102 ? 7.208 4.070 1.997 1.00 86.38 102 LEU A CA 1
ATOM 748 C C . LEU A 1 102 ? 7.096 2.549 2.022 1.00 86.38 102 LEU A C 1
ATOM 750 O O . LEU A 1 102 ? 6.708 1.922 1.039 1.00 86.38 102 LEU A O 1
ATOM 754 N N . SER A 1 103 ? 7.405 1.953 3.170 1.00 88.44 103 SER A N 1
ATOM 755 C CA . SER A 1 103 ? 7.160 0.535 3.402 1.00 88.44 103 SER A CA 1
ATOM 756 C C . SER A 1 103 ? 5.651 0.272 3.359 1.00 88.44 103 SER A C 1
ATOM 758 O O . SER A 1 103 ? 4.918 0.852 4.161 1.00 88.44 103 SER A O 1
ATOM 760 N N . PRO A 1 104 ? 5.151 -0.655 2.521 1.00 90.25 104 PRO A N 1
ATOM 761 C CA . PRO A 1 104 ? 3.735 -1.018 2.512 1.00 90.25 104 PRO A CA 1
ATOM 762 C C . PRO A 1 104 ? 3.313 -1.798 3.770 1.00 90.25 104 PRO A C 1
ATOM 764 O O . PRO A 1 104 ? 2.136 -2.113 3.938 1.00 90.25 104 PRO A O 1
ATOM 767 N N . LYS A 1 105 ? 4.247 -2.125 4.676 1.00 92.62 105 LYS A N 1
ATOM 768 C CA . LYS A 1 105 ? 3.925 -2.715 5.978 1.00 92.62 105 LYS A CA 1
ATOM 769 C C . LYS A 1 105 ? 3.463 -1.626 6.949 1.00 92.62 105 LYS A C 1
ATOM 771 O O . LYS A 1 105 ? 4.047 -0.548 7.028 1.00 92.62 105 LYS A O 1
ATOM 776 N N . PHE A 1 106 ? 2.443 -1.943 7.739 1.00 95.69 106 PHE A N 1
ATOM 777 C CA . PHE A 1 106 ? 1.930 -1.056 8.781 1.00 95.69 106 PHE A CA 1
ATOM 778 C C . PHE A 1 106 ? 2.972 -0.856 9.891 1.00 95.69 106 PHE A C 1
ATOM 780 O O . PHE A 1 106 ? 3.370 -1.832 10.536 1.00 95.69 106 PHE A O 1
ATOM 787 N N . LYS A 1 107 ? 3.413 0.396 10.076 1.00 93.75 107 LYS A N 1
ATOM 788 C CA . LYS A 1 107 ? 4.307 0.881 11.144 1.00 93.75 107 LYS A CA 1
ATOM 789 C C . LYS A 1 107 ? 5.596 0.072 11.346 1.00 93.75 107 LYS A C 1
ATOM 791 O O . LYS A 1 107 ? 6.129 0.016 12.449 1.00 93.75 107 LYS A O 1
ATOM 796 N N . ARG A 1 108 ? 6.132 -0.536 10.280 1.00 92.38 108 ARG A N 1
ATOM 797 C CA . ARG A 1 108 ? 7.399 -1.290 10.323 1.00 92.38 108 ARG A CA 1
ATOM 798 C C . ARG A 1 108 ? 8.067 -1.407 8.955 1.00 92.38 108 ARG A C 1
ATOM 800 O O . ARG A 1 108 ? 7.424 -1.240 7.920 1.00 92.38 108 ARG A O 1
ATOM 807 N N . LEU A 1 109 ? 9.353 -1.752 8.955 1.00 87.50 109 LEU A N 1
ATOM 808 C CA . LEU A 1 109 ? 10.136 -2.008 7.735 1.00 87.50 109 LEU A CA 1
ATOM 809 C C . LEU A 1 109 ? 10.255 -3.502 7.409 1.00 87.50 109 LEU A C 1
ATOM 811 O O . LEU A 1 109 ? 10.260 -3.895 6.249 1.00 87.50 109 LEU A O 1
ATOM 815 N N . LYS A 1 110 ? 10.284 -4.355 8.433 1.00 87.62 110 LYS A N 1
ATOM 816 C CA . LYS A 1 110 ? 10.345 -5.813 8.298 1.00 87.62 110 LYS A CA 1
ATOM 817 C C . LYS A 1 110 ? 9.443 -6.479 9.327 1.00 87.62 110 LYS A C 1
ATOM 819 O O . LYS A 1 110 ? 9.110 -5.866 10.339 1.00 87.62 110 LYS A O 1
ATOM 824 N N . ASP A 1 111 ? 9.042 -7.713 9.049 1.00 87.06 111 ASP A N 1
ATOM 825 C CA . ASP A 1 111 ? 8.426 -8.556 10.070 1.00 87.06 111 ASP A CA 1
ATOM 826 C C . ASP A 1 111 ? 9.546 -9.109 10.962 1.00 87.06 111 ASP A C 1
ATOM 828 O O . ASP A 1 111 ? 10.576 -9.562 10.458 1.00 87.06 111 ASP A O 1
ATOM 832 N N . THR A 1 112 ? 9.378 -8.995 12.276 1.00 91.19 112 THR A N 1
ATOM 833 C CA . THR A 1 112 ? 10.340 -9.454 13.286 1.00 91.19 112 THR A CA 1
ATOM 834 C C . THR A 1 112 ? 9.753 -10.646 14.046 1.00 91.19 112 THR A C 1
ATOM 836 O O . THR A 1 112 ? 9.209 -11.549 13.413 1.00 91.19 112 THR A O 1
ATOM 839 N N . ALA A 1 113 ? 9.850 -10.707 15.376 1.00 94.81 113 ALA A N 1
ATOM 840 C CA . ALA A 1 113 ? 9.220 -11.779 16.136 1.00 94.81 113 ALA A CA 1
ATOM 841 C C . ALA A 1 113 ? 7.685 -11.665 16.104 1.00 94.81 113 ALA A C 1
ATOM 843 O O . ALA A 1 113 ? 7.128 -10.566 16.076 1.00 94.81 113 ALA A O 1
ATOM 844 N N . ARG A 1 114 ? 6.985 -12.807 16.190 1.00 95.56 114 ARG A N 1
ATOM 845 C CA . ARG A 1 114 ? 5.509 -12.883 16.201 1.00 95.56 114 ARG A CA 1
ATOM 846 C C . ARG A 1 114 ? 4.876 -11.879 17.169 1.00 95.56 114 ARG A C 1
ATOM 848 O O . ARG A 1 114 ? 3.955 -11.159 16.790 1.00 95.56 114 ARG A O 1
ATOM 855 N N . LYS A 1 115 ? 5.384 -11.831 18.406 1.00 95.50 115 LYS A N 1
ATOM 856 C CA . LYS A 1 115 ? 4.893 -10.924 19.449 1.00 95.50 115 LYS A CA 1
ATOM 857 C C . LYS A 1 115 ? 5.100 -9.457 19.075 1.00 95.50 115 LYS A C 1
ATOM 859 O O . LYS A 1 115 ? 4.171 -8.679 19.204 1.00 95.50 115 LYS A O 1
ATOM 864 N N . GLU A 1 116 ? 6.267 -9.095 18.561 1.00 94.06 116 GLU A N 1
ATOM 865 C CA . GLU A 1 116 ? 6.566 -7.712 18.177 1.00 94.06 116 GLU A CA 1
ATOM 866 C C . GLU A 1 116 ? 5.670 -7.240 17.028 1.00 94.06 116 GLU A C 1
ATOM 868 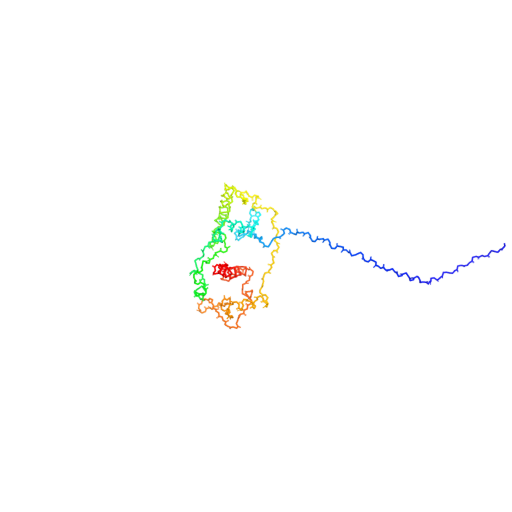O O . GLU A 1 116 ? 5.113 -6.148 17.081 1.00 94.06 116 GLU A O 1
ATOM 873 N N . VAL A 1 117 ? 5.460 -8.082 16.009 1.00 94.44 117 VAL A N 1
ATOM 874 C CA . VAL A 1 117 ? 4.551 -7.760 14.897 1.00 94.44 117 VAL A CA 1
ATOM 875 C C . VAL A 1 117 ? 3.110 -7.607 15.391 1.00 94.44 117 VAL A C 1
ATOM 877 O O . VAL A 1 117 ? 2.401 -6.712 14.935 1.00 94.44 117 VAL A O 1
ATOM 880 N N . MET A 1 118 ? 2.672 -8.459 16.320 1.00 96.19 118 MET A N 1
ATOM 881 C CA . MET A 1 118 ? 1.356 -8.348 16.954 1.00 96.19 118 MET A CA 1
ATOM 882 C C . MET A 1 118 ? 1.223 -7.056 17.771 1.00 96.19 118 MET A C 1
ATOM 884 O O . MET A 1 118 ? 0.228 -6.348 17.629 1.00 96.19 118 MET A O 1
ATOM 888 N N . ASP A 1 119 ? 2.226 -6.739 18.590 1.00 96.25 119 ASP A N 1
ATOM 889 C CA . ASP A 1 119 ? 2.244 -5.551 19.442 1.00 96.25 119 ASP A CA 1
ATOM 890 C C . ASP A 1 119 ? 2.184 -4.273 18.585 1.00 96.25 119 ASP A C 1
ATOM 892 O O . ASP A 1 119 ? 1.396 -3.387 18.890 1.00 96.25 119 ASP A O 1
ATOM 896 N N . VAL A 1 120 ? 2.881 -4.216 17.440 1.00 96.25 120 VAL A N 1
ATOM 897 C CA . VAL A 1 120 ? 2.760 -3.105 16.469 1.00 96.25 120 VAL A CA 1
ATOM 898 C C . VAL A 1 120 ? 1.305 -2.871 16.046 1.00 96.25 120 VAL A C 1
ATOM 900 O O . VAL A 1 120 ? 0.858 -1.725 15.998 1.00 96.25 120 VAL A O 1
ATOM 903 N N . TYR A 1 121 ? 0.542 -3.927 15.744 1.00 97.88 121 TYR A N 1
ATOM 904 C CA . TYR A 1 121 ? -0.870 -3.763 15.390 1.00 97.88 121 TYR A CA 1
ATOM 905 C C . TYR A 1 121 ? -1.691 -3.255 16.574 1.00 97.88 121 TYR A C 1
ATOM 907 O O . TYR A 1 121 ? -2.414 -2.273 16.419 1.00 97.88 121 TYR A O 1
ATOM 915 N N . HIS A 1 122 ? -1.583 -3.886 17.745 1.00 98.00 122 HIS A N 1
ATOM 916 C CA . HIS A 1 122 ? -2.391 -3.498 18.901 1.00 98.00 122 HIS A CA 1
ATOM 917 C C . HIS A 1 122 ? -2.072 -2.087 19.386 1.00 98.00 122 HIS A C 1
ATOM 919 O O . HIS A 1 122 ? -2.994 -1.295 19.535 1.00 98.00 122 HIS A O 1
ATOM 925 N N . THR A 1 123 ? -0.796 -1.753 19.564 1.00 97.25 123 THR A N 1
ATOM 926 C CA . THR A 1 123 ? -0.352 -0.434 20.021 1.00 97.25 123 THR A CA 1
ATOM 927 C C . THR A 1 123 ? -0.856 0.657 19.081 1.00 97.25 123 THR A C 1
ATOM 929 O O . THR A 1 123 ? -1.720 1.442 19.460 1.00 97.25 123 THR A O 1
ATOM 932 N N . PHE A 1 124 ? -0.428 0.663 17.816 1.00 97.69 124 PHE A N 1
ATOM 933 C CA . PHE A 1 124 ? -0.702 1.810 16.948 1.00 97.69 124 PHE A CA 1
ATOM 934 C C . PHE A 1 124 ? -2.151 1.891 16.448 1.00 97.69 124 PHE A C 1
ATOM 936 O O . PHE A 1 124 ? -2.626 2.993 16.170 1.00 97.69 124 PHE A O 1
ATOM 943 N N . CYS A 1 125 ? -2.871 0.766 16.318 1.00 98.00 125 CYS A N 1
ATOM 944 C CA . CYS A 1 125 ? -4.292 0.826 15.957 1.00 98.00 125 CYS A CA 1
ATOM 945 C C . CYS A 1 125 ? -5.127 1.357 17.128 1.00 98.00 125 CYS A C 1
ATOM 947 O O . CYS A 1 125 ? -5.942 2.258 16.938 1.00 98.00 125 CYS A O 1
ATOM 949 N N . ILE A 1 126 ? -4.921 0.817 18.336 1.00 98.25 126 ILE A N 1
ATOM 950 C CA . ILE A 1 126 ? -5.729 1.175 19.508 1.00 98.25 126 ILE A CA 1
ATOM 951 C C . ILE A 1 126 ? -5.406 2.595 19.972 1.00 98.25 126 ILE A C 1
ATOM 953 O O . ILE A 1 126 ? -6.340 3.326 20.288 1.00 98.25 126 ILE A O 1
ATOM 957 N N . GLU A 1 127 ? -4.138 3.015 19.959 1.00 97.88 127 GLU A N 1
ATOM 958 C CA . GLU A 1 127 ? -3.745 4.395 20.283 1.00 97.88 127 GLU A CA 1
ATOM 959 C C . GLU A 1 127 ? -4.445 5.395 19.361 1.00 97.88 127 GLU A C 1
ATOM 961 O O . GLU A 1 127 ? -5.185 6.253 19.836 1.00 97.88 127 GLU A O 1
ATOM 966 N N . CYS A 1 128 ? -4.332 5.223 18.038 1.00 98.06 128 CYS A N 1
ATOM 967 C CA . CYS A 1 128 ? -4.981 6.126 17.088 1.00 98.06 128 CYS A CA 1
ATOM 968 C C . CYS A 1 128 ? -6.505 6.149 17.273 1.00 98.06 128 CYS A C 1
ATOM 970 O O . CYS A 1 128 ? -7.120 7.214 17.215 1.00 98.06 128 CYS A O 1
ATOM 972 N N . HIS A 1 129 ? -7.132 4.990 17.499 1.00 98.44 129 HIS A N 1
ATOM 973 C CA . HIS A 1 129 ? -8.572 4.934 17.729 1.00 98.44 129 HIS A CA 1
ATOM 974 C C . HIS A 1 129 ? -8.984 5.601 19.052 1.00 98.44 129 HIS A C 1
ATOM 976 O O . HIS A 1 129 ? -10.006 6.291 19.107 1.00 98.44 129 HIS A O 1
ATOM 982 N N . THR A 1 130 ? -8.192 5.436 20.108 1.00 98.25 130 THR A N 1
ATOM 983 C CA . THR A 1 130 ? -8.442 6.046 21.420 1.00 98.25 130 THR A CA 1
ATOM 984 C C . THR A 1 130 ? -8.294 7.561 21.345 1.00 98.25 130 THR A C 1
ATOM 986 O O . THR A 1 130 ? -9.170 8.282 21.823 1.00 98.25 130 THR A O 1
ATOM 989 N N . ASP A 1 131 ? -7.255 8.047 20.666 1.00 97.38 131 ASP A N 1
ATOM 990 C CA . ASP A 1 131 ? -7.005 9.474 20.467 1.00 97.38 131 ASP A CA 1
ATOM 991 C C . ASP A 1 131 ? -8.126 10.123 19.654 1.00 97.38 131 ASP A C 1
ATOM 993 O O . ASP A 1 131 ? -8.672 11.153 20.045 1.00 97.38 131 ASP A O 1
ATOM 997 N N . MET A 1 132 ? -8.521 9.507 18.535 1.00 96.69 132 MET A N 1
ATOM 998 C CA . MET A 1 132 ? -9.634 10.004 17.721 1.00 96.69 132 MET A CA 1
ATOM 999 C C . MET A 1 132 ? -10.935 10.052 18.528 1.00 96.69 132 MET A C 1
ATOM 1001 O O . MET A 1 132 ? -11.630 11.065 18.511 1.00 96.69 132 MET A O 1
ATOM 1005 N N . SER A 1 133 ? -11.240 8.996 19.289 1.00 96.94 133 SER A N 1
ATOM 1006 C CA . SER A 1 133 ? -12.449 8.963 20.116 1.00 96.94 133 SER A CA 1
ATOM 1007 C C . SER A 1 133 ? -12.427 10.026 21.217 1.00 96.94 133 SER A C 1
ATOM 1009 O O . SER A 1 133 ? -13.454 10.648 21.478 1.00 96.94 133 SER A O 1
ATOM 1011 N N . SER A 1 134 ? -11.275 10.252 21.850 1.00 97.38 134 SER A N 1
ATOM 1012 C CA . SER A 1 134 ? -11.111 11.254 22.915 1.00 97.38 134 SER A CA 1
ATOM 1013 C C . SER A 1 134 ? -11.252 12.686 22.392 1.00 97.38 134 SER A C 1
ATOM 1015 O O . SER A 1 134 ? -11.727 13.560 23.110 1.00 97.38 134 SER A O 1
ATOM 1017 N N . ASN A 1 135 ? -10.915 12.911 21.120 1.00 95.62 135 ASN A N 1
ATOM 1018 C CA . ASN A 1 135 ? -11.115 14.182 20.424 1.00 95.62 135 ASN A CA 1
ATOM 1019 C C . ASN A 1 135 ? -12.542 14.362 19.863 1.00 95.62 135 ASN A C 1
ATOM 1021 O O . ASN A 1 135 ? -12.810 15.346 19.177 1.00 95.62 135 ASN A O 1
ATOM 1025 N N . GLY A 1 136 ? -13.462 13.425 20.128 1.00 95.88 136 GLY A N 1
ATOM 1026 C CA . GLY A 1 136 ? -14.842 13.472 19.631 1.00 95.88 136 GLY A CA 1
ATOM 1027 C C . GLY A 1 136 ? -14.996 13.103 18.150 1.00 95.88 136 GLY A C 1
ATOM 1028 O O . GLY A 1 136 ? -16.070 13.293 17.576 1.00 95.88 136 GLY A O 1
ATOM 1029 N N . ASP A 1 137 ? -13.952 12.565 17.517 1.00 95.38 137 ASP A N 1
ATOM 1030 C CA . ASP A 1 137 ? -14.006 12.117 16.130 1.00 95.38 137 ASP A CA 1
ATOM 1031 C C . ASP A 1 137 ? -14.679 10.745 16.001 1.00 95.38 137 ASP A C 1
ATOM 1033 O O . ASP A 1 137 ? -14.620 9.892 16.890 1.00 95.38 137 ASP A O 1
ATOM 1037 N N . LYS A 1 138 ? -15.247 10.471 14.819 1.00 96.06 138 LYS A N 1
ATOM 1038 C CA . LYS A 1 138 ? -15.612 9.097 14.450 1.00 96.06 138 LYS A CA 1
ATOM 1039 C C . LYS A 1 138 ? -14.352 8.235 14.449 1.00 96.06 138 LYS A C 1
ATOM 1041 O O . LYS A 1 138 ? -13.424 8.508 13.691 1.00 96.06 138 LYS A O 1
ATOM 1046 N N . SER A 1 139 ? -14.361 7.179 15.253 1.00 96.88 139 SER A N 1
ATOM 1047 C CA . SER A 1 139 ? -13.203 6.316 15.466 1.00 96.88 139 SER A CA 1
ATOM 1048 C C . SER A 1 139 ? -13.505 4.840 15.193 1.00 96.88 139 SER A C 1
ATOM 1050 O O . SER A 1 139 ? -14.657 4.443 14.984 1.00 96.88 139 SER A O 1
ATOM 1052 N N . GLY A 1 140 ? -12.447 4.036 15.132 1.00 96.62 140 GLY A N 1
ATOM 1053 C CA . GLY A 1 140 ? -12.509 2.589 15.011 1.00 96.62 140 GLY A CA 1
ATOM 1054 C C . GLY A 1 140 ? -12.610 1.872 16.366 1.00 96.62 140 GLY A C 1
ATOM 1055 O O . GLY A 1 140 ? -12.623 2.497 17.426 1.00 96.62 140 GLY A O 1
ATOM 1056 N N . PRO A 1 141 ? -12.706 0.535 16.344 1.00 97.31 141 PRO A N 1
ATOM 1057 C CA . PRO A 1 141 ? -12.837 -0.278 17.549 1.00 97.31 141 PRO A CA 1
ATOM 1058 C C . PRO A 1 141 ? -11.556 -0.314 18.398 1.00 97.31 141 PRO A C 1
ATOM 1060 O O . PRO A 1 141 ? -10.448 -0.347 17.868 1.00 97.31 141 PRO A O 1
ATOM 1063 N N . VAL A 1 142 ? -11.726 -0.412 19.719 1.00 97.50 142 VAL A N 1
ATOM 1064 C CA . VAL A 1 142 ? -10.642 -0.631 20.705 1.00 97.50 142 VAL A CA 1
ATOM 1065 C C . VAL A 1 142 ? -10.797 -1.951 21.477 1.00 97.50 142 VAL A C 1
ATOM 1067 O O . VAL A 1 142 ? -10.047 -2.238 22.404 1.00 97.50 142 VAL A O 1
ATOM 1070 N N . THR A 1 143 ? -11.783 -2.772 21.107 1.00 97.19 143 THR A N 1
ATOM 1071 C CA . THR A 1 143 ? -12.079 -4.062 21.745 1.00 97.19 143 THR A CA 1
ATOM 1072 C C . THR A 1 143 ? -11.722 -5.225 20.824 1.00 97.19 143 THR A C 1
ATOM 1074 O O . THR A 1 143 ? -11.766 -5.102 19.597 1.00 97.19 143 THR A O 1
ATOM 1077 N N . CYS A 1 144 ? -11.430 -6.397 21.401 1.00 96.81 144 CYS A N 1
ATOM 1078 C CA . CYS A 1 144 ? -11.011 -7.576 20.637 1.00 96.81 144 CYS A CA 1
ATOM 1079 C C . CYS A 1 144 ? -12.019 -7.947 19.539 1.00 96.81 144 CYS A C 1
ATOM 1081 O O . CYS A 1 144 ? -11.633 -8.131 18.390 1.00 96.81 144 CYS A O 1
ATOM 1083 N N . GLY A 1 145 ? -13.308 -8.036 19.890 1.00 96.00 145 GLY A N 1
ATOM 1084 C CA . GLY A 1 145 ? -14.377 -8.415 18.959 1.00 96.00 145 GLY A CA 1
ATOM 1085 C C . GLY A 1 145 ? -14.746 -7.327 17.951 1.00 96.00 145 GLY A C 1
ATOM 1086 O O . GLY A 1 145 ? -15.356 -7.635 16.933 1.00 96.00 145 GLY A O 1
ATOM 1087 N N . GLY A 1 146 ? -14.353 -6.075 18.203 1.00 96.00 146 GLY A N 1
ATOM 1088 C CA . GLY A 1 146 ? -14.527 -4.992 17.244 1.00 96.00 146 GLY A CA 1
ATOM 1089 C C . GLY A 1 146 ? -13.590 -5.126 16.041 1.00 96.00 146 GLY A C 1
ATOM 1090 O O . GLY A 1 146 ? -14.021 -4.861 14.922 1.00 96.00 146 GLY A O 1
ATOM 1091 N N . CYS A 1 147 ? -12.350 -5.584 16.260 1.00 97.31 147 CYS A N 1
ATOM 1092 C CA . CYS A 1 147 ? -11.365 -5.843 15.199 1.00 97.31 147 CYS A CA 1
ATOM 1093 C C . CYS A 1 147 ? -11.431 -7.284 14.665 1.00 97.31 147 CYS A C 1
ATOM 1095 O O . CYS A 1 147 ? -11.506 -7.505 13.459 1.00 97.31 147 CYS A O 1
ATOM 1097 N N . HIS A 1 148 ? -11.394 -8.273 15.561 1.00 97.31 148 HIS A N 1
ATOM 1098 C CA . HIS A 1 148 ? -11.376 -9.701 15.230 1.00 97.31 148 HIS A CA 1
ATOM 1099 C C . HIS A 1 148 ? -12.798 -10.238 15.057 1.00 97.31 148 HIS A C 1
ATOM 1101 O O . HIS A 1 148 ? -13.297 -11.030 15.862 1.00 97.31 148 HIS A O 1
ATOM 1107 N N . GLN A 1 149 ? -13.467 -9.759 14.016 1.00 95.69 149 GLN A N 1
ATOM 1108 C CA . GLN A 1 149 ? -14.856 -10.095 13.728 1.00 95.69 149 GLN A CA 1
ATOM 1109 C C . GLN A 1 149 ? -14.978 -11.515 13.164 1.00 95.69 149 GLN A C 1
ATOM 1111 O O . GLN A 1 149 ? -14.162 -11.947 12.353 1.00 95.69 149 GLN A O 1
ATOM 1116 N N . LYS A 1 150 ? -16.023 -12.244 13.579 1.00 93.69 150 LYS A N 1
ATOM 1117 C CA . LYS A 1 150 ? -16.343 -13.571 13.016 1.00 93.69 150 LYS A CA 1
ATOM 1118 C C . LYS A 1 150 ? -16.794 -13.475 11.560 1.00 93.69 150 LYS A C 1
ATOM 1120 O O . LYS A 1 150 ? -16.468 -14.345 10.762 1.00 93.69 150 LYS A O 1
ATOM 1125 N N . GLU A 1 151 ? -17.525 -12.412 11.241 1.00 93.06 151 GLU A N 1
ATOM 1126 C CA . GLU A 1 151 ? -18.040 -12.118 9.907 1.00 93.06 151 GLU A CA 1
ATOM 1127 C C . GLU A 1 151 ? -17.411 -10.811 9.412 1.00 93.06 151 GLU A C 1
ATOM 1129 O O . GLU A 1 151 ? -17.975 -9.736 9.613 1.00 93.06 151 GLU A O 1
ATOM 1134 N N . PRO A 1 152 ? -16.197 -10.872 8.838 1.00 91.50 152 PRO A N 1
ATOM 1135 C CA . PRO A 1 152 ? -15.529 -9.688 8.320 1.00 91.50 152 PRO A CA 1
ATOM 1136 C C . PRO A 1 152 ? -16.221 -9.135 7.067 1.00 91.50 152 PRO A C 1
ATOM 1138 O O . PRO A 1 152 ? -16.935 -9.844 6.352 1.00 91.50 152 PRO A O 1
ATOM 1141 N N . ALA A 1 153 ? -15.932 -7.868 6.757 1.00 92.44 153 ALA A N 1
ATOM 1142 C CA . ALA A 1 153 ? -16.355 -7.235 5.511 1.00 92.44 153 ALA A CA 1
ATOM 1143 C C . ALA A 1 153 ? -15.936 -8.067 4.285 1.00 92.44 153 ALA A C 1
ATOM 1145 O O . ALA A 1 153 ? -14.810 -8.562 4.199 1.00 92.44 153 ALA A O 1
ATOM 1146 N N . LYS A 1 154 ? -16.844 -8.201 3.315 1.00 93.69 154 LYS A N 1
ATOM 1147 C CA . LYS A 1 154 ? -16.597 -8.974 2.092 1.00 93.69 154 LYS A CA 1
ATOM 1148 C C . LYS A 1 154 ? -15.787 -8.149 1.097 1.00 93.69 154 LYS A C 1
ATOM 1150 O O . LYS A 1 154 ? -16.037 -6.960 0.915 1.00 93.69 154 LYS A O 1
ATOM 1155 N N . SER A 1 155 ? -14.833 -8.787 0.424 1.00 94.12 155 SER A N 1
ATOM 1156 C CA . SER A 1 155 ? -14.047 -8.129 -0.619 1.00 94.12 155 SER A CA 1
ATOM 1157 C C . SER A 1 155 ? -14.733 -8.237 -1.982 1.00 94.12 155 SER A C 1
ATOM 1159 O O . SER A 1 155 ? -15.158 -9.321 -2.374 1.00 94.12 155 SER A O 1
ATOM 1161 N N . SER A 1 156 ? -14.783 -7.129 -2.719 1.00 95.25 156 SER A N 1
ATOM 1162 C CA . SER A 1 156 ? -15.108 -7.072 -4.154 1.00 95.25 156 SER A CA 1
ATOM 1163 C C . SER A 1 156 ? -13.872 -6.767 -5.010 1.00 95.25 156 SER A C 1
ATOM 1165 O O . SER A 1 156 ? -13.985 -6.355 -6.164 1.00 95.25 156 SER A O 1
ATOM 1167 N N . ARG A 1 157 ? -12.668 -6.955 -4.448 1.00 91.88 157 ARG A N 1
ATOM 1168 C CA . ARG A 1 157 ? -11.402 -6.656 -5.121 1.00 91.88 157 ARG A CA 1
ATOM 1169 C C . ARG A 1 157 ? -11.281 -7.436 -6.428 1.00 91.88 157 ARG A C 1
ATOM 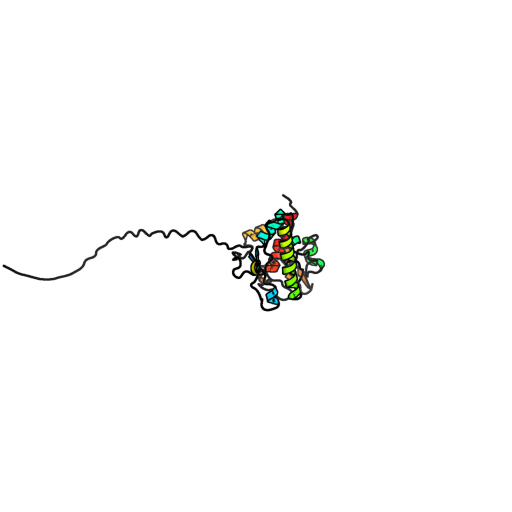1171 O O . ARG A 1 157 ? -11.396 -8.659 -6.449 1.00 91.88 157 ARG A O 1
ATOM 1178 N N . GLN A 1 158 ? -10.942 -6.723 -7.496 1.00 90.75 158 GLN A N 1
ATOM 1179 C CA . GLN A 1 158 ? -10.644 -7.308 -8.798 1.00 90.75 158 GLN A CA 1
ATOM 1180 C C . GLN A 1 158 ? -9.141 -7.293 -9.081 1.00 90.75 158 GLN A C 1
ATOM 1182 O O . GLN A 1 158 ? -8.383 -6.493 -8.524 1.00 90.75 158 GLN A O 1
ATOM 1187 N N . ALA A 1 159 ? -8.698 -8.204 -9.945 1.00 88.38 159 ALA A N 1
ATOM 1188 C CA . ALA A 1 159 ? -7.334 -8.180 -10.447 1.00 88.38 159 ALA A CA 1
ATOM 1189 C C . ALA A 1 159 ? -7.140 -6.963 -11.362 1.00 88.38 159 ALA A C 1
ATOM 1191 O O . ALA A 1 159 ? -7.978 -6.696 -12.219 1.00 88.38 159 ALA A O 1
ATOM 1192 N N . MET A 1 160 ? -6.016 -6.259 -11.209 1.00 88.12 160 MET A N 1
ATOM 1193 C CA . MET A 1 160 ? -5.629 -5.180 -12.117 1.00 88.12 160 MET A CA 1
ATOM 1194 C C . MET A 1 160 ? -4.519 -5.631 -13.071 1.00 88.12 160 MET A C 1
ATOM 1196 O O . MET A 1 160 ? -3.638 -6.421 -12.709 1.00 88.12 160 MET A O 1
ATOM 1200 N N . GLY A 1 161 ? -4.538 -5.086 -14.280 1.00 93.25 161 GLY A N 1
ATOM 1201 C CA . GLY A 1 161 ? -3.518 -5.298 -15.296 1.00 93.25 161 GLY A CA 1
ATOM 1202 C C . GLY A 1 161 ? -3.458 -4.116 -16.252 1.00 93.25 161 GLY A C 1
ATOM 1203 O O . GLY A 1 161 ? -4.380 -3.303 -16.306 1.00 93.25 161 GLY A O 1
ATOM 1204 N N . LEU A 1 162 ? -2.357 -4.019 -16.989 1.00 96.12 162 LEU A N 1
ATOM 1205 C CA . LEU A 1 162 ? -2.211 -3.049 -18.065 1.00 96.12 162 LEU A CA 1
ATOM 1206 C C . LEU A 1 162 ? -2.621 -3.743 -19.364 1.00 96.12 162 LEU A C 1
ATOM 1208 O O . LEU A 1 162 ? -1.854 -4.531 -19.914 1.00 96.12 162 LEU A O 1
ATOM 1212 N N . ASP A 1 163 ? -3.839 -3.485 -19.840 1.00 96.75 163 ASP A N 1
ATOM 1213 C CA . ASP A 1 163 ? -4.210 -3.881 -21.199 1.00 96.75 163 ASP A CA 1
ATOM 1214 C C . ASP A 1 163 ? -3.423 -3.056 -22.237 1.00 96.75 163 ASP A C 1
ATOM 1216 O O . ASP A 1 163 ? -2.680 -2.132 -21.895 1.00 96.75 163 ASP A O 1
ATOM 1220 N N . LYS A 1 164 ? -3.586 -3.359 -23.531 1.00 97.38 164 LYS A N 1
ATOM 1221 C CA . LYS A 1 164 ? -2.867 -2.638 -24.597 1.00 97.38 164 LYS A CA 1
ATOM 1222 C C . LYS A 1 164 ? -3.100 -1.121 -24.548 1.00 97.38 164 LYS A C 1
ATOM 1224 O O . LYS A 1 164 ? -2.174 -0.360 -24.815 1.00 97.38 164 LYS A O 1
ATOM 1229 N N . SER A 1 165 ? -4.311 -0.685 -24.200 1.00 97.88 165 SER A N 1
ATOM 1230 C CA . SER A 1 165 ? -4.681 0.731 -24.135 1.00 97.88 165 SER A CA 1
ATOM 1231 C C . SER A 1 165 ? -4.027 1.420 -22.936 1.00 97.88 165 SER A C 1
ATOM 1233 O O . SER A 1 165 ? -3.343 2.436 -23.080 1.00 97.88 165 SER A O 1
ATOM 1235 N N . LEU A 1 166 ? -4.171 0.843 -21.744 1.00 97.75 166 LEU A N 1
ATOM 1236 C CA . LEU A 1 166 ? -3.629 1.382 -20.506 1.00 97.75 166 LEU A CA 1
ATOM 1237 C C . LEU A 1 166 ? -2.100 1.341 -20.501 1.00 97.75 166 LEU A C 1
ATOM 1239 O O . L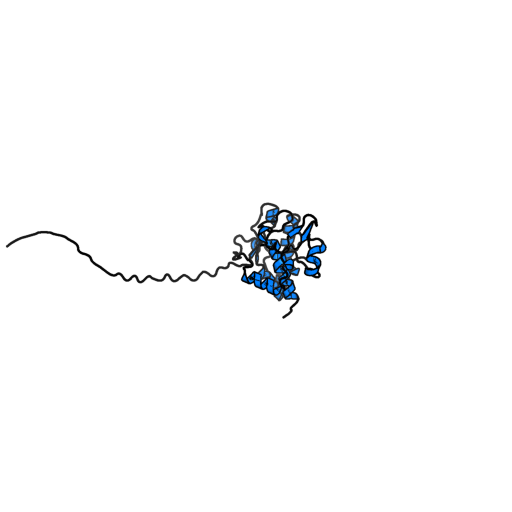EU A 1 166 ? -1.471 2.309 -20.074 1.00 97.75 166 LEU A O 1
ATOM 1243 N N . HIS A 1 167 ? -1.495 0.280 -21.035 1.00 97.62 167 HIS A N 1
ATOM 1244 C CA . HIS A 1 167 ? -0.051 0.201 -21.231 1.00 97.62 167 HIS A CA 1
ATOM 1245 C C . HIS A 1 167 ? 0.442 1.305 -22.179 1.00 97.62 167 HIS A C 1
ATOM 1247 O O . HIS A 1 167 ? 1.369 2.041 -21.848 1.00 97.62 167 HIS A O 1
ATOM 1253 N N . PHE A 1 168 ? -0.228 1.507 -23.320 1.00 97.44 168 PHE A N 1
ATOM 1254 C CA . PHE A 1 168 ? 0.125 2.572 -24.262 1.00 97.44 168 PHE A CA 1
ATOM 1255 C C . PHE A 1 168 ? 0.026 3.976 -23.645 1.00 97.44 168 PHE A C 1
ATOM 1257 O O . PHE A 1 168 ? 0.887 4.823 -23.893 1.00 97.44 168 PHE A O 1
ATOM 1264 N N . ARG A 1 169 ? -0.975 4.227 -22.791 1.00 97.12 169 ARG A N 1
ATOM 1265 C CA . ARG A 1 169 ? -1.081 5.490 -22.041 1.00 97.12 169 ARG A CA 1
ATOM 1266 C C . ARG A 1 169 ? 0.144 5.739 -21.157 1.00 97.12 169 ARG A C 1
ATOM 1268 O O . ARG A 1 169 ? 0.640 6.863 -21.141 1.00 97.12 169 ARG A O 1
ATOM 1275 N N . HIS A 1 170 ? 0.664 4.707 -20.489 1.00 95.62 170 HIS A N 1
ATOM 1276 C CA . HIS A 1 170 ? 1.888 4.817 -19.687 1.00 95.62 170 HIS A CA 1
ATOM 1277 C C . HIS A 1 170 ? 3.128 5.041 -20.556 1.00 95.62 170 HIS A C 1
ATOM 1279 O O . HIS A 1 170 ? 3.934 5.903 -20.216 1.00 95.62 170 HIS A O 1
ATOM 1285 N N . ILE A 1 171 ? 3.256 4.335 -21.689 1.00 95.44 171 ILE A N 1
ATOM 1286 C CA . ILE A 1 171 ? 4.341 4.555 -22.664 1.00 95.44 171 ILE A CA 1
ATOM 1287 C C . ILE A 1 171 ? 4.365 6.023 -23.101 1.00 95.44 171 ILE A C 1
ATOM 1289 O O . ILE A 1 171 ? 5.422 6.655 -23.090 1.00 95.44 171 ILE A O 1
ATOM 1293 N N . LYS A 1 172 ? 3.203 6.575 -23.474 1.00 96.31 172 LYS A N 1
ATOM 1294 C CA . LYS A 1 172 ? 3.081 7.967 -23.923 1.00 96.31 172 LYS A CA 1
ATOM 1295 C C . LYS A 1 172 ? 3.437 8.954 -22.811 1.00 96.31 172 LYS A C 1
ATOM 1297 O O . LYS A 1 172 ? 4.191 9.881 -23.069 1.00 96.31 172 LYS A O 1
ATOM 1302 N N . ALA A 1 173 ? 2.926 8.744 -21.597 1.00 93.31 173 ALA A N 1
ATOM 1303 C CA . ALA A 1 173 ? 3.199 9.610 -20.447 1.00 93.31 173 ALA A CA 1
ATOM 1304 C C . ALA A 1 173 ? 4.666 9.564 -19.980 1.00 93.31 173 ALA A C 1
ATOM 1306 O O . ALA A 1 173 ? 5.118 10.460 -19.277 1.00 93.31 173 ALA A O 1
ATOM 1307 N N . ASN A 1 174 ? 5.411 8.523 -20.359 1.00 89.94 174 ASN A N 1
ATOM 1308 C CA . ASN A 1 174 ? 6.801 8.322 -19.964 1.00 89.94 174 ASN A CA 1
ATOM 1309 C C . ASN A 1 174 ? 7.804 8.499 -21.109 1.00 89.94 174 ASN A C 1
ATOM 1311 O O . ASN A 1 174 ? 8.921 7.997 -21.003 1.00 89.94 174 ASN A O 1
ATOM 1315 N N . ASP A 1 175 ? 7.442 9.202 -22.184 1.00 92.69 175 ASP A N 1
ATOM 1316 C CA . ASP A 1 175 ? 8.322 9.478 -23.332 1.00 92.69 175 ASP A CA 1
ATOM 1317 C C . ASP A 1 175 ? 8.923 8.216 -23.970 1.00 92.69 175 ASP A C 1
ATOM 1319 O O . ASP A 1 175 ? 10.052 8.225 -24.457 1.00 92.69 175 ASP A O 1
ATOM 1323 N N . LYS A 1 176 ? 8.176 7.104 -23.956 1.00 92.00 176 LYS A N 1
ATOM 1324 C CA . LYS A 1 176 ? 8.624 5.788 -24.447 1.00 92.00 176 LYS A CA 1
ATOM 1325 C C . LYS A 1 176 ? 9.849 5.214 -23.710 1.00 92.00 176 LYS A C 1
ATOM 1327 O O . LYS A 1 176 ? 10.500 4.309 -24.231 1.00 92.00 176 LYS A O 1
ATOM 1332 N N . LYS A 1 177 ? 10.141 5.698 -22.498 1.00 91.88 177 LYS A N 1
ATOM 1333 C CA . LYS A 1 177 ? 11.227 5.203 -21.637 1.00 91.88 177 LYS A CA 1
ATOM 1334 C C . LYS A 1 177 ? 10.809 3.924 -20.918 1.00 91.88 177 LYS A C 1
ATOM 1336 O O . LYS A 1 177 ? 10.177 3.970 -19.861 1.00 91.88 177 LYS A O 1
ATOM 1341 N N . CYS A 1 178 ? 11.132 2.784 -21.518 1.00 92.75 178 CYS A N 1
ATOM 1342 C CA . CYS A 1 178 ? 10.783 1.452 -21.014 1.00 92.75 178 CYS A CA 1
ATOM 1343 C C . CYS A 1 178 ? 11.565 1.105 -19.734 1.00 92.75 178 CYS A C 1
ATOM 1345 O O . CYS A 1 178 ? 11.052 0.416 -18.849 1.00 92.75 178 CYS A O 1
ATOM 1347 N N . GLU A 1 179 ? 12.768 1.669 -19.596 1.00 90.12 179 GLU A N 1
ATOM 1348 C CA . GLU A 1 179 ? 13.671 1.534 -18.452 1.00 90.12 179 GLU A CA 1
ATOM 1349 C C . GLU A 1 179 ? 13.099 2.087 -17.139 1.00 90.12 179 GLU A C 1
ATOM 1351 O O . GLU A 1 179 ? 13.594 1.768 -16.063 1.00 90.12 179 GLU A O 1
ATOM 1356 N N . LYS A 1 180 ? 12.026 2.887 -17.198 1.00 88.94 180 LYS A N 1
ATOM 1357 C CA . LYS A 1 180 ? 11.322 3.366 -16.000 1.00 88.94 180 LYS A CA 1
ATOM 1358 C C . LYS A 1 180 ? 10.504 2.279 -15.296 1.00 88.94 180 LYS A C 1
ATOM 1360 O O . LYS A 1 180 ? 10.087 2.488 -14.159 1.00 88.94 180 LYS A O 1
ATOM 1365 N N . CYS A 1 181 ? 10.222 1.159 -15.964 1.00 91.75 181 CYS A N 1
ATOM 1366 C CA . CYS A 1 181 ? 9.348 0.110 -15.431 1.00 91.75 181 CYS A CA 1
ATOM 1367 C C . CYS A 1 181 ? 9.944 -1.294 -15.562 1.00 91.75 181 CYS A C 1
ATOM 1369 O O . CYS A 1 181 ? 9.804 -2.101 -14.642 1.00 91.75 181 CYS A O 1
ATOM 1371 N N . HIS A 1 182 ? 10.588 -1.600 -16.690 1.00 93.88 182 HIS A N 1
ATOM 1372 C CA . HIS A 1 182 ? 11.098 -2.939 -16.971 1.00 93.88 182 HIS A CA 1
ATOM 1373 C C . HIS A 1 182 ? 12.541 -3.107 -16.510 1.00 93.88 182 HIS A C 1
ATOM 1375 O O . HIS A 1 182 ? 13.394 -2.254 -16.751 1.00 93.88 182 HIS A O 1
ATOM 1381 N N . HIS A 1 183 ? 12.810 -4.248 -15.883 1.00 93.50 183 HIS A N 1
ATOM 1382 C CA . HIS A 1 183 ? 14.134 -4.635 -15.429 1.00 93.50 183 HIS A CA 1
ATOM 1383 C C . HIS A 1 183 ? 14.338 -6.147 -15.559 1.00 93.50 183 HIS A C 1
ATOM 1385 O O . HIS A 1 183 ? 13.386 -6.927 -15.530 1.00 93.50 183 HIS A O 1
ATOM 1391 N N . GLU A 1 184 ? 15.598 -6.551 -15.636 1.00 91.25 184 GLU A N 1
ATOM 1392 C CA . GLU A 1 184 ? 16.080 -7.927 -15.569 1.00 91.25 184 GLU A CA 1
ATOM 1393 C C . GLU A 1 184 ? 17.239 -7.979 -14.564 1.00 91.25 184 GLU A C 1
ATOM 1395 O O . GLU A 1 184 ? 17.959 -6.997 -14.376 1.00 91.25 184 GLU A O 1
ATOM 1400 N N . PHE A 1 185 ? 17.416 -9.102 -13.871 1.00 89.00 185 PHE A N 1
ATOM 1401 C CA . PHE A 1 185 ? 18.533 -9.259 -12.942 1.00 89.00 185 PHE A CA 1
ATOM 1402 C C . PHE A 1 185 ? 19.801 -9.660 -13.702 1.00 89.00 185 PHE A C 1
ATOM 1404 O O . PHE A 1 185 ? 19.820 -10.683 -14.382 1.00 89.00 185 PHE A O 1
ATOM 1411 N N . ASN A 1 186 ? 20.871 -8.876 -13.566 1.00 89.06 186 ASN A N 1
ATOM 1412 C CA . ASN A 1 186 ? 22.180 -9.197 -14.122 1.00 89.06 186 ASN A CA 1
ATOM 1413 C C . ASN A 1 186 ? 23.031 -9.915 -13.067 1.00 89.06 186 ASN A C 1
ATOM 1415 O O . ASN A 1 186 ? 23.456 -9.304 -12.088 1.00 89.06 186 ASN A O 1
ATOM 1419 N N . GLU A 1 187 ? 23.327 -11.198 -13.281 1.00 88.31 187 GLU A N 1
ATOM 1420 C CA . GLU A 1 187 ? 24.119 -12.009 -12.344 1.00 88.31 187 GLU A CA 1
ATOM 1421 C C . GLU A 1 187 ? 25.569 -11.532 -12.183 1.00 88.31 187 GLU A C 1
ATOM 1423 O O . GLU A 1 187 ? 26.132 -11.629 -11.092 1.00 88.31 187 GLU A O 1
ATOM 1428 N N . LYS A 1 188 ? 26.178 -10.989 -13.247 1.00 89.50 188 LYS A N 1
ATOM 1429 C CA . LYS A 1 188 ? 27.570 -10.509 -13.218 1.00 89.50 188 LYS A CA 1
ATOM 1430 C C . LYS A 1 188 ? 27.694 -9.241 -12.384 1.00 89.50 188 LYS A C 1
ATOM 1432 O O . LYS A 1 188 ? 28.626 -9.099 -11.601 1.00 89.50 188 LYS A O 1
ATOM 1437 N N . GLU A 1 189 ? 26.740 -8.334 -12.556 1.00 85.06 189 GLU A N 1
ATOM 1438 C CA . GLU A 1 189 ? 26.709 -7.044 -11.865 1.00 85.06 189 GLU A CA 1
ATOM 1439 C C . GLU A 1 189 ? 25.952 -7.105 -10.529 1.00 85.06 189 GLU A C 1
ATOM 1441 O O . GLU A 1 189 ? 25.988 -6.147 -9.762 1.00 85.06 189 GLU A O 1
ATOM 1446 N N . LYS A 1 190 ? 25.277 -8.230 -10.250 1.00 84.69 190 LYS A N 1
ATOM 1447 C CA . LYS A 1 190 ? 24.432 -8.478 -9.070 1.00 84.69 190 LYS A CA 1
ATOM 1448 C C . LYS A 1 190 ? 23.400 -7.374 -8.817 1.00 84.69 190 LYS A C 1
ATOM 1450 O O . LYS A 1 190 ? 23.099 -7.049 -7.668 1.00 84.69 190 LYS A O 1
ATOM 1455 N N . LYS A 1 191 ? 22.845 -6.807 -9.888 1.00 84.75 191 LYS A N 1
ATOM 1456 C CA . LYS A 1 191 ? 21.899 -5.686 -9.832 1.00 84.75 191 LYS A CA 1
ATOM 1457 C C . LYS A 1 191 ? 20.828 -5.801 -10.910 1.00 84.75 191 LYS A C 1
ATOM 1459 O O . LYS A 1 191 ? 20.981 -6.542 -11.881 1.00 84.75 191 LYS A O 1
ATOM 1464 N N . LEU A 1 192 ? 19.729 -5.080 -10.714 1.00 85.69 192 LEU A N 1
ATOM 1465 C CA . LEU A 1 192 ? 18.678 -4.952 -11.718 1.00 85.69 192 LEU A CA 1
ATOM 1466 C C . LEU A 1 192 ? 19.158 -4.014 -12.827 1.00 85.69 192 LEU A C 1
ATOM 1468 O O . LEU A 1 192 ? 19.784 -3.003 -12.549 1.00 85.69 192 LEU A O 1
ATOM 1472 N N . VAL A 1 193 ? 18.898 -4.350 -14.083 1.00 87.50 193 VAL A N 1
ATOM 1473 C CA . VAL A 1 193 ? 19.254 -3.523 -15.239 1.00 87.50 193 VAL A CA 1
ATOM 1474 C C . VAL A 1 193 ? 18.121 -3.537 -16.249 1.00 87.50 193 VAL A C 1
ATOM 1476 O O . VAL A 1 193 ? 17.358 -4.497 -16.330 1.00 87.50 193 VAL A O 1
ATOM 1479 N N . TYR A 1 194 ? 18.013 -2.484 -17.049 1.00 91.19 194 TYR A N 1
ATOM 1480 C CA . TYR A 1 194 ? 17.137 -2.500 -18.211 1.00 91.19 194 TYR A CA 1
ATOM 1481 C C . TYR A 1 194 ? 17.824 -3.216 -19.380 1.00 91.19 194 TYR A C 1
ATOM 1483 O O . TYR A 1 194 ? 18.962 -2.895 -19.728 1.00 91.19 194 TYR A O 1
ATOM 1491 N N . VAL A 1 195 ? 17.119 -4.163 -20.003 1.00 92.19 195 VAL A N 1
ATOM 1492 C CA . VAL A 1 195 ? 17.559 -4.848 -21.223 1.00 92.19 195 VAL A CA 1
ATOM 1493 C C . VAL A 1 195 ? 16.528 -4.588 -22.314 1.00 92.19 195 VAL A C 1
ATOM 1495 O O . VAL A 1 195 ? 15.402 -5.076 -22.246 1.00 92.19 195 VAL A O 1
ATOM 1498 N N . LYS A 1 196 ? 16.923 -3.788 -23.308 1.00 93.56 196 LYS A N 1
ATOM 1499 C CA . LYS A 1 196 ? 16.064 -3.387 -24.426 1.00 93.56 196 LYS A CA 1
ATOM 1500 C C . LYS A 1 196 ? 15.547 -4.614 -25.186 1.00 93.56 196 LYS A C 1
ATOM 1502 O O . LYS A 1 196 ? 16.320 -5.537 -25.435 1.00 93.56 196 LYS A O 1
ATOM 1507 N N . GLU A 1 197 ? 14.278 -4.583 -25.591 1.00 93.81 197 GLU A N 1
ATOM 1508 C CA . GLU A 1 197 ? 13.597 -5.636 -26.374 1.00 93.81 197 GLU A CA 1
ATOM 1509 C C . GLU A 1 197 ? 13.366 -6.954 -25.613 1.00 93.81 197 GLU A C 1
ATOM 1511 O O . GLU A 1 197 ? 12.963 -7.960 -26.200 1.00 93.81 197 GLU A O 1
ATOM 1516 N N . LYS A 1 198 ? 13.586 -6.951 -24.294 1.00 95.50 198 LYS A N 1
ATOM 1517 C CA . LYS A 1 198 ? 13.242 -8.051 -23.381 1.00 95.50 198 LYS A CA 1
ATOM 1518 C C . LYS A 1 198 ? 12.139 -7.680 -22.388 1.00 95.50 198 LYS A C 1
ATOM 1520 O O . LYS A 1 198 ? 11.945 -8.354 -21.376 1.00 95.50 198 LYS A O 1
ATOM 1525 N N . GLU A 1 199 ? 11.411 -6.600 -22.647 1.00 95.94 199 GLU A N 1
ATOM 1526 C CA . GLU A 1 199 ? 10.293 -6.179 -21.816 1.00 95.94 199 GLU A CA 1
ATOM 1527 C C . GLU A 1 199 ? 9.190 -7.247 -21.833 1.00 95.94 199 GLU A C 1
ATOM 1529 O O . GLU A 1 199 ? 8.815 -7.784 -22.876 1.00 95.94 199 GLU A O 1
ATOM 1534 N N . GLY A 1 200 ? 8.646 -7.557 -20.660 1.00 94.31 200 GLY A N 1
ATOM 1535 C CA . GLY A 1 200 ? 7.611 -8.572 -20.504 1.00 94.31 200 GLY A CA 1
ATOM 1536 C C . GLY A 1 200 ? 6.696 -8.284 -19.322 1.00 94.31 200 GLY A C 1
ATOM 1537 O O . GLY A 1 200 ? 6.920 -7.344 -18.554 1.00 94.31 200 GLY A O 1
ATOM 1538 N N . ASP A 1 201 ? 5.652 -9.102 -19.175 1.00 95.62 201 ASP A N 1
ATOM 1539 C CA . ASP A 1 201 ? 4.741 -9.005 -18.034 1.00 95.62 201 ASP A CA 1
ATOM 1540 C C . ASP A 1 201 ? 5.509 -9.277 -16.735 1.00 95.62 201 ASP A C 1
ATOM 1542 O O . ASP A 1 201 ? 6.245 -10.261 -16.617 1.00 95.62 201 ASP A O 1
ATOM 1546 N N . CYS A 1 202 ? 5.286 -8.431 -15.728 1.00 94.50 202 CYS A N 1
ATOM 1547 C CA . CYS A 1 202 ? 5.844 -8.578 -14.388 1.00 94.50 202 CYS A CA 1
ATOM 1548 C C . CYS A 1 202 ? 5.642 -9.998 -13.831 1.00 94.50 202 CYS A C 1
ATOM 1550 O O . CYS A 1 202 ? 6.518 -10.521 -13.146 1.00 94.50 202 CYS A O 1
ATOM 1552 N N . ARG A 1 203 ? 4.514 -10.643 -14.163 1.00 94.75 203 ARG A N 1
ATOM 1553 C CA . ARG A 1 203 ? 4.111 -11.987 -13.715 1.00 94.75 203 ARG A CA 1
ATOM 1554 C C . ARG A 1 203 ? 4.985 -13.113 -14.256 1.00 94.75 203 ARG A C 1
ATOM 1556 O O . ARG A 1 203 ? 4.936 -14.229 -13.726 1.00 94.75 203 ARG A O 1
ATOM 1563 N N . PHE A 1 204 ? 5.790 -12.869 -15.291 1.00 95.25 204 PHE A N 1
ATOM 1564 C CA . PHE A 1 204 ? 6.771 -13.854 -15.749 1.00 95.25 204 PHE A CA 1
ATOM 1565 C C . PHE A 1 204 ? 7.806 -14.143 -14.666 1.00 95.25 204 PHE A C 1
ATOM 1567 O O . PHE A 1 204 ? 8.129 -15.310 -14.444 1.00 95.25 204 PHE A O 1
ATOM 1574 N N . CYS A 1 205 ? 8.197 -13.118 -13.908 1.00 94.31 205 CYS A N 1
ATOM 1575 C CA . CYS A 1 205 ? 9.145 -13.244 -12.811 1.00 94.31 205 CYS A CA 1
ATOM 1576 C C . CYS A 1 205 ? 8.453 -13.147 -11.444 1.00 94.31 205 CYS A C 1
ATOM 1578 O O . CYS A 1 205 ? 8.614 -14.048 -10.627 1.00 94.31 205 CYS A O 1
ATOM 1580 N N . HIS A 1 206 ? 7.679 -12.094 -11.185 1.00 94.25 206 HIS A N 1
ATOM 1581 C CA . HIS A 1 206 ? 7.015 -11.854 -9.904 1.00 94.25 206 HIS A CA 1
ATOM 1582 C C . HIS A 1 206 ? 5.772 -12.736 -9.765 1.00 94.25 206 HIS A C 1
ATOM 1584 O O . HIS A 1 206 ? 4.733 -12.478 -10.373 1.00 94.25 206 HIS A O 1
ATOM 1590 N N . LYS A 1 207 ? 5.876 -13.802 -8.968 1.00 95.06 207 LYS A N 1
ATOM 1591 C CA . LYS A 1 207 ? 4.792 -14.768 -8.748 1.00 95.06 207 LYS A CA 1
ATOM 1592 C C . LYS A 1 207 ? 3.870 -14.339 -7.611 1.00 95.06 207 LYS A C 1
ATOM 1594 O O . LYS A 1 207 ? 3.936 -13.219 -7.108 1.00 95.06 207 LYS A O 1
ATOM 1599 N N . LYS A 1 208 ? 2.934 -15.216 -7.247 1.00 93.38 208 LYS A N 1
ATOM 1600 C CA . LYS A 1 208 ? 1.982 -14.961 -6.160 1.00 93.38 208 LYS A CA 1
ATOM 1601 C C . LYS A 1 208 ? 2.702 -14.732 -4.828 1.00 93.38 208 LYS A C 1
ATOM 1603 O O . LYS A 1 208 ? 2.355 -13.792 -4.119 1.00 93.38 208 LYS A O 1
ATOM 1608 N N . GLU A 1 209 ? 3.699 -15.559 -4.543 1.00 91.81 209 GLU A N 1
ATOM 1609 C CA . GLU A 1 209 ? 4.528 -15.480 -3.344 1.00 91.81 209 GLU A CA 1
ATOM 1610 C C . GLU A 1 209 ? 5.917 -14.928 -3.687 1.00 91.81 209 GLU A C 1
ATOM 1612 O O . GLU A 1 209 ? 6.293 -14.838 -4.858 1.00 91.81 209 GLU A O 1
ATOM 1617 N N . THR A 1 210 ? 6.655 -14.505 -2.662 1.00 88.50 210 THR A N 1
ATOM 1618 C CA . THR A 1 210 ? 8.060 -14.107 -2.806 1.00 88.50 210 THR A CA 1
ATOM 1619 C C . THR A 1 210 ? 8.928 -15.356 -2.941 1.00 88.50 210 THR A C 1
ATOM 1621 O O . THR A 1 210 ? 8.827 -16.266 -2.121 1.00 88.50 210 THR A O 1
ATOM 1624 N N . GLU A 1 211 ? 9.798 -15.373 -3.947 1.00 90.44 211 GLU A N 1
ATOM 1625 C CA . GLU A 1 211 ? 10.742 -16.458 -4.226 1.00 90.44 211 GLU A CA 1
ATOM 1626 C C . GLU A 1 211 ? 12.164 -15.905 -4.103 1.00 90.44 211 GLU A C 1
ATOM 1628 O O . GLU A 1 211 ? 12.557 -15.030 -4.874 1.00 90.44 211 GLU A O 1
ATOM 1633 N N . GLU A 1 212 ? 12.930 -16.375 -3.117 1.00 88.12 212 GLU A N 1
ATOM 1634 C CA . GLU A 1 212 ? 14.271 -15.854 -2.808 1.00 88.12 212 GLU A CA 1
ATOM 1635 C C . GLU A 1 212 ? 14.273 -14.313 -2.672 1.00 88.12 212 GLU A C 1
ATOM 1637 O O . GLU A 1 212 ? 13.569 -13.755 -1.831 1.00 88.12 212 GLU A O 1
ATOM 1642 N N . ASN A 1 213 ? 15.037 -13.612 -3.517 1.00 83.19 213 ASN A N 1
ATOM 1643 C CA . ASN A 1 213 ? 15.118 -12.150 -3.554 1.00 83.19 213 ASN A CA 1
ATOM 1644 C C . ASN A 1 213 ? 14.089 -11.507 -4.500 1.00 83.19 213 ASN A C 1
ATOM 1646 O O . ASN A 1 213 ? 14.096 -10.292 -4.707 1.00 83.19 213 ASN A O 1
ATOM 1650 N N . ARG A 1 214 ? 13.197 -12.302 -5.094 1.00 87.94 214 ARG A N 1
ATOM 1651 C CA . ARG A 1 214 ? 12.182 -11.844 -6.034 1.00 87.94 214 ARG A CA 1
ATOM 1652 C C . ARG A 1 214 ? 10.843 -11.691 -5.329 1.00 87.94 214 ARG A C 1
ATOM 1654 O O . ARG A 1 214 ? 10.120 -12.652 -5.080 1.00 87.94 214 ARG A O 1
ATOM 1661 N N . ILE A 1 215 ? 10.505 -10.444 -5.026 1.00 89.81 215 ILE A N 1
ATOM 1662 C CA . ILE A 1 215 ? 9.260 -10.089 -4.341 1.00 89.81 215 ILE A CA 1
ATOM 1663 C C . ILE A 1 215 ? 8.009 -10.536 -5.114 1.00 89.81 215 ILE A C 1
ATOM 1665 O O . ILE A 1 215 ? 8.006 -10.572 -6.345 1.00 89.81 215 ILE A O 1
ATOM 1669 N N . SER A 1 216 ? 6.926 -10.822 -4.390 1.00 92.62 216 SER A N 1
ATOM 1670 C CA . SER A 1 216 ? 5.635 -11.166 -4.998 1.00 92.62 216 SER A CA 1
ATOM 1671 C C . SER A 1 216 ? 5.100 -10.081 -5.938 1.00 92.62 216 SER A C 1
ATOM 1673 O O . SER A 1 216 ? 5.349 -8.888 -5.756 1.00 92.62 216 SER A O 1
ATOM 1675 N N . MET A 1 217 ? 4.254 -10.483 -6.886 1.00 93.50 217 MET A N 1
ATOM 1676 C CA . MET A 1 217 ? 3.521 -9.595 -7.792 1.00 93.50 217 MET A CA 1
ATOM 1677 C C . MET A 1 217 ? 2.716 -8.548 -7.024 1.00 93.50 217 MET A C 1
ATOM 1679 O O . MET A 1 217 ? 2.686 -7.377 -7.395 1.00 93.50 217 MET A O 1
ATOM 1683 N N . ARG A 1 218 ? 2.092 -8.953 -5.907 1.00 91.38 218 ARG A N 1
ATOM 1684 C CA . ARG A 1 218 ? 1.369 -8.027 -5.033 1.00 91.38 218 ARG A CA 1
ATOM 1685 C C . ARG A 1 218 ? 2.306 -6.925 -4.550 1.00 91.38 218 ARG A C 1
ATOM 1687 O O . ARG A 1 218 ? 1.941 -5.761 -4.637 1.00 91.38 218 ARG A O 1
ATOM 1694 N N . LEU A 1 219 ? 3.479 -7.270 -4.029 1.00 88.94 219 LEU A N 1
ATOM 1695 C CA . LEU A 1 219 ? 4.408 -6.285 -3.484 1.00 88.94 219 LEU A CA 1
ATOM 1696 C C . LEU A 1 219 ? 5.043 -5.425 -4.588 1.00 88.94 219 LEU A C 1
ATOM 1698 O O . LEU A 1 219 ? 5.062 -4.204 -4.458 1.00 88.94 219 LEU A O 1
ATOM 1702 N N . ALA A 1 220 ? 5.476 -6.045 -5.689 1.00 89.69 220 ALA A N 1
ATOM 1703 C CA . ALA A 1 220 ? 6.067 -5.359 -6.836 1.00 89.69 220 ALA A CA 1
ATOM 1704 C C . ALA A 1 220 ? 5.124 -4.299 -7.424 1.00 89.69 220 ALA A C 1
ATOM 1706 O O . ALA A 1 220 ? 5.540 -3.158 -7.612 1.00 89.69 220 ALA A O 1
ATOM 1707 N N . SER A 1 221 ? 3.844 -4.634 -7.639 1.00 91.38 221 SER A N 1
ATOM 1708 C CA . SER A 1 221 ? 2.856 -3.666 -8.132 1.00 91.38 221 SER A CA 1
ATOM 1709 C C . SER A 1 221 ? 2.606 -2.518 -7.165 1.00 91.38 221 SER A C 1
ATOM 1711 O O . SER A 1 221 ? 2.549 -1.376 -7.606 1.00 91.38 221 SER A O 1
ATOM 1713 N N . HIS A 1 222 ? 2.442 -2.781 -5.863 1.00 90.06 222 HIS A N 1
ATOM 1714 C CA . HIS A 1 222 ? 2.181 -1.685 -4.924 1.00 90.06 222 HIS A CA 1
ATOM 1715 C C . HIS A 1 222 ? 3.366 -0.720 -4.863 1.00 90.06 222 HIS A C 1
ATOM 1717 O O . HIS A 1 222 ? 3.149 0.481 -4.918 1.00 90.06 222 HIS A O 1
ATOM 1723 N N . ILE A 1 223 ? 4.600 -1.230 -4.830 1.00 86.12 223 ILE A N 1
ATOM 1724 C CA . ILE A 1 223 ? 5.792 -0.377 -4.839 1.00 86.12 223 ILE A CA 1
ATOM 1725 C C . ILE A 1 223 ? 5.865 0.405 -6.157 1.00 86.12 223 ILE A C 1
ATOM 1727 O O . ILE A 1 223 ? 5.855 1.627 -6.144 1.00 86.12 223 ILE A O 1
ATOM 1731 N N . ALA A 1 224 ? 5.874 -0.268 -7.310 1.00 87.00 224 ALA A N 1
ATOM 1732 C CA . ALA A 1 224 ? 6.110 0.410 -8.584 1.00 87.00 224 ALA A CA 1
ATOM 1733 C C . ALA A 1 224 ? 4.977 1.377 -8.974 1.00 87.00 224 ALA A C 1
ATOM 1735 O O . ALA A 1 224 ? 5.233 2.521 -9.348 1.00 87.00 224 ALA A O 1
ATOM 1736 N N . CYS A 1 225 ? 3.720 0.934 -8.890 1.00 90.56 225 CYS A N 1
ATOM 1737 C CA . CYS A 1 225 ? 2.582 1.705 -9.385 1.00 90.56 225 CYS A CA 1
ATOM 1738 C C . CYS A 1 225 ? 2.182 2.816 -8.407 1.00 90.56 225 CYS A C 1
ATOM 1740 O O . CYS A 1 225 ? 2.026 3.967 -8.816 1.00 90.56 225 CYS A O 1
ATOM 1742 N N . VAL A 1 226 ? 2.022 2.487 -7.118 1.00 90.62 226 VAL A N 1
ATOM 1743 C CA . VAL A 1 226 ? 1.521 3.455 -6.128 1.00 90.62 226 VAL A CA 1
ATOM 1744 C C . VAL A 1 226 ? 2.583 4.497 -5.808 1.00 90.62 226 VAL A C 1
ATOM 1746 O O . VAL A 1 226 ? 2.241 5.675 -5.737 1.00 90.62 226 VAL A O 1
ATOM 1749 N N . ASP A 1 227 ? 3.861 4.120 -5.677 1.00 84.50 227 ASP A N 1
ATOM 1750 C CA . ASP A 1 227 ? 4.898 5.123 -5.415 1.00 84.50 227 ASP A CA 1
ATOM 1751 C C . ASP A 1 227 ? 5.048 6.088 -6.596 1.00 84.50 227 ASP A C 1
ATOM 1753 O O . ASP A 1 227 ? 5.161 7.290 -6.366 1.00 84.50 227 ASP A O 1
ATOM 1757 N N . CYS A 1 228 ? 5.015 5.608 -7.848 1.00 86.19 228 CYS A N 1
ATOM 1758 C CA . CYS A 1 228 ? 5.095 6.481 -9.023 1.00 86.19 228 CYS A CA 1
ATOM 1759 C C . CYS A 1 228 ? 3.901 7.445 -9.097 1.00 86.19 228 CYS A C 1
ATOM 1761 O O . CYS A 1 228 ? 4.092 8.651 -9.243 1.00 86.19 228 CYS A O 1
ATOM 1763 N N . HIS A 1 229 ? 2.674 6.944 -8.923 1.00 90.44 229 HIS A N 1
ATOM 1764 C CA . HIS A 1 229 ? 1.483 7.797 -8.948 1.00 90.44 229 HIS A CA 1
ATOM 1765 C C . HIS A 1 229 ? 1.480 8.813 -7.801 1.00 90.44 229 HIS A C 1
ATOM 1767 O O . HIS A 1 229 ? 1.194 9.983 -8.040 1.00 90.44 229 HIS A O 1
ATOM 1773 N N . ARG A 1 230 ? 1.884 8.411 -6.586 1.00 87.25 230 ARG A N 1
ATOM 1774 C CA . ARG A 1 230 ? 2.004 9.327 -5.441 1.00 87.25 230 ARG A CA 1
ATOM 1775 C C . ARG A 1 230 ? 2.974 10.473 -5.738 1.00 87.25 230 ARG A C 1
ATOM 1777 O O . ARG A 1 230 ? 2.675 11.615 -5.412 1.00 87.25 230 ARG A O 1
ATOM 1784 N N . GLN A 1 231 ? 4.103 10.192 -6.391 1.00 79.81 231 GLN A N 1
ATOM 1785 C CA . GLN A 1 231 ? 5.073 11.225 -6.772 1.00 79.81 231 GLN A CA 1
ATOM 1786 C C . GLN A 1 231 ? 4.526 12.204 -7.807 1.00 79.81 231 GLN A C 1
ATOM 1788 O O . GLN A 1 231 ? 4.806 13.396 -7.717 1.00 79.81 231 GLN A O 1
ATOM 1793 N N . ILE A 1 232 ? 3.786 11.710 -8.802 1.00 84.88 232 ILE A N 1
ATOM 1794 C CA . ILE A 1 232 ? 3.175 12.566 -9.826 1.00 84.88 232 ILE A CA 1
ATOM 1795 C C . ILE A 1 232 ? 2.155 13.496 -9.160 1.00 84.88 232 ILE A C 1
ATOM 1797 O O . ILE A 1 232 ? 2.241 14.708 -9.332 1.00 84.88 232 ILE A O 1
ATOM 1801 N N . SER A 1 233 ? 1.277 12.955 -8.310 1.00 83.38 233 SER A N 1
ATOM 1802 C CA . SER A 1 233 ? 0.269 13.741 -7.587 1.00 83.38 233 SER A CA 1
ATOM 1803 C C . SER A 1 233 ? 0.855 14.777 -6.621 1.00 83.38 233 SER A C 1
ATOM 1805 O O . SER A 1 233 ? 0.195 15.760 -6.318 1.00 83.38 233 SER A O 1
ATOM 1807 N N . GLN A 1 234 ? 2.081 14.577 -6.129 1.00 74.06 234 GLN A N 1
ATOM 1808 C CA . GLN A 1 234 ? 2.768 15.546 -5.265 1.00 74.06 234 GLN A CA 1
ATOM 1809 C C . GLN A 1 234 ? 3.507 16.646 -6.046 1.00 74.06 234 GLN A C 1
ATOM 1811 O O . GLN A 1 234 ? 3.768 17.708 -5.487 1.00 74.06 234 GLN A O 1
ATOM 1816 N N . LYS A 1 235 ? 3.883 16.398 -7.309 1.00 66.38 235 LYS A N 1
ATOM 1817 C CA . LYS A 1 235 ? 4.626 17.352 -8.156 1.00 66.38 235 LYS A CA 1
ATOM 1818 C C . LYS A 1 235 ? 3.720 18.321 -8.911 1.00 66.38 235 LYS A C 1
ATOM 1820 O O . LYS A 1 235 ? 4.167 19.415 -9.237 1.00 66.38 235 LYS A O 1
ATOM 1825 N N . GLU A 1 236 ? 2.476 17.933 -9.165 1.00 54.16 236 GLU A N 1
ATOM 1826 C CA . GLU A 1 236 ? 1.459 18.786 -9.778 1.00 54.16 236 GLU A CA 1
ATOM 1827 C C . GLU A 1 236 ? 0.352 19.076 -8.754 1.00 54.16 236 GLU A C 1
ATOM 1829 O O . GLU A 1 236 ? -0.683 18.405 -8.768 1.00 54.16 236 GLU A O 1
ATOM 1834 N N . PRO A 1 237 ? 0.552 20.031 -7.823 1.00 45.41 237 PRO A N 1
ATOM 1835 C CA . PRO A 1 237 ? -0.575 20.568 -7.079 1.00 45.41 237 PRO A CA 1
ATOM 1836 C C . PRO A 1 237 ? -1.497 21.249 -8.097 1.00 45.41 237 PRO A C 1
ATOM 1838 O O . PRO A 1 237 ? -1.044 22.107 -8.857 1.00 45.41 237 PRO A O 1
ATOM 1841 N N . GLY A 1 238 ? -2.746 20.786 -8.161 1.00 43.34 238 GLY A N 1
ATOM 1842 C CA . GLY A 1 238 ? -3.783 21.376 -9.009 1.00 43.34 238 GLY A CA 1
ATOM 1843 C C . GLY A 1 238 ? -4.016 22.857 -8.744 1.00 43.34 238 GLY A C 1
ATOM 1844 O O . GLY A 1 238 ? -3.686 23.329 -7.631 1.00 43.34 238 GLY A O 1
#

pLDDT: mean 82.04, std 20.38, range [33.09, 98.44]

Radius of gyration: 30.29 Å; chains: 1; bounding box: 116×72×60 Å

Foldseek 3Di:
DDDDDDDDDDDDDDDDPPPDPPDPPPPDPPDPALAAQQWDFAPVLCVVPDDPFATFTDRRVVVQVQQVVVVHDPVLFWPFDPLVPAFQCVVCVVVCPPARQTQPDGPDNDDDDSVVSVCSCLVSQLVVQVVCVVVVHDGADNDPCSGRPPDDHHHPHDDDDQDPVNVVVVCVVVVNPPQLQDWDQDPVVRHTGDDPPPDDDLCVQAPCCADDSRHHPVNSCCRSPVSVVVVVCVVDDD